Protein AF-A0A2V5S3G1-F1 (afdb_monomer_lite)

Foldseek 3Di:
DVVVCVVVVNDPPVRVVVVVVVVVCVVVVCVVPDDVQVVDPFAPFDAAALVPRATWGDGPFWIAGPDPVDGQIAGQADQNDGQDPVQVNCCSVVQKGDQAWDHADPVRDTDTFIWGQDPVRYTDTDPPDPPDDDFDDQDDCVPPDFLAAQPFPRATWGDDTQKTDGSLCDGPRRPDVAIDGCADQNRGDDSVQVSCCRPVQKGDWDWQRQDPVRDTDIWIWGQDPNRHTDTDHDPPPPPPPPDPPPCPPDPQDDCPPFDFLAAQPQPRATWGDDPFWIAGNQLPPPPDHDPQIGTLADQNDGQDSVQSSCCRPVQKGDWDWARQDPVRDTDIFIWGADPSDTDTDHPDDPDDD

Structure (mmCIF, N/CA/C/O backbone):
data_AF-A0A2V5S3G1-F1
#
_entry.id   AF-A0A2V5S3G1-F1
#
loop_
_atom_site.group_PDB
_atom_site.id
_atom_site.type_symbol
_atom_site.label_atom_id
_atom_site.label_alt_id
_atom_site.label_comp_id
_atom_site.label_asym_id
_atom_site.label_entity_id
_atom_site.label_seq_id
_atom_site.pdbx_PDB_ins_code
_atom_site.Cartn_x
_atom_site.Cartn_y
_atom_site.Cartn_z
_atom_site.occupancy
_atom_site.B_iso_or_equiv
_atom_site.auth_seq_id
_atom_site.auth_comp_id
_atom_site.auth_asym_id
_atom_site.auth_atom_id
_atom_site.pdbx_PDB_model_num
ATOM 1 N N . PHE A 1 1 ? 3.344 4.069 -45.142 1.00 69.19 1 PHE A N 1
ATOM 2 C CA . PHE A 1 1 ? 4.001 4.319 -46.439 1.00 69.19 1 PHE A CA 1
ATOM 3 C C . PHE A 1 1 ? 4.187 3.013 -47.221 1.00 69.19 1 PHE A C 1
ATOM 5 O O . PHE A 1 1 ? 3.422 2.814 -48.150 1.00 69.19 1 PHE A O 1
ATOM 12 N N . ARG A 1 2 ? 5.023 2.054 -46.782 1.00 71.44 2 ARG A N 1
ATOM 13 C CA . ARG A 1 2 ? 5.290 0.798 -47.533 1.00 71.44 2 ARG A CA 1
ATOM 14 C C . ARG A 1 2 ? 4.096 -0.135 -47.800 1.00 71.44 2 ARG A C 1
ATOM 16 O O . ARG A 1 2 ? 4.037 -0.760 -48.849 1.00 71.44 2 ARG A O 1
ATOM 23 N N . LEU A 1 3 ? 3.097 -0.191 -46.912 1.00 77.44 3 LEU A N 1
ATOM 24 C CA . LEU A 1 3 ? 1.885 -1.000 -47.144 1.00 77.44 3 LEU A CA 1
ATOM 25 C C . LEU A 1 3 ? 1.041 -0.506 -48.341 1.00 77.44 3 LEU A C 1
ATOM 27 O O . LEU A 1 3 ? 0.466 -1.328 -49.046 1.00 77.44 3 LEU A O 1
ATOM 31 N N . ARG A 1 4 ? 1.027 0.809 -48.626 1.00 79.75 4 ARG A N 1
ATOM 32 C CA . ARG A 1 4 ? 0.365 1.365 -49.827 1.00 79.75 4 ARG A CA 1
ATOM 33 C C . ARG A 1 4 ? 1.110 1.009 -51.116 1.00 79.75 4 ARG A C 1
ATOM 35 O O . ARG A 1 4 ? 0.509 0.919 -52.177 1.00 79.75 4 ARG A O 1
ATOM 42 N N . GLU A 1 5 ? 2.421 0.797 -51.049 1.00 78.31 5 GLU A N 1
ATOM 43 C CA . GLU A 1 5 ? 3.220 0.420 -52.222 1.00 78.31 5 GLU A CA 1
ATOM 44 C C . GLU A 1 5 ? 2.959 -1.033 -52.645 1.00 78.31 5 GLU A C 1
ATOM 46 O O . GLU A 1 5 ? 3.024 -1.342 -53.834 1.00 78.31 5 GLU A O 1
ATOM 51 N N . ILE A 1 6 ? 2.575 -1.901 -51.702 1.00 77.31 6 ILE A N 1
ATOM 52 C CA . ILE A 1 6 ? 2.086 -3.260 -51.989 1.00 77.31 6 ILE A CA 1
ATOM 53 C C . ILE A 1 6 ? 0.710 -3.207 -52.661 1.00 77.31 6 ILE A C 1
ATOM 55 O O . ILE A 1 6 ? 0.481 -3.900 -53.650 1.00 77.31 6 ILE A O 1
ATOM 59 N N . GLU A 1 7 ? -0.186 -2.351 -52.163 1.00 79.06 7 GLU A N 1
ATOM 60 C CA . GLU A 1 7 ? -1.522 -2.135 -52.735 1.00 79.06 7 GLU A CA 1
ATOM 61 C C . GLU A 1 7 ? -1.446 -1.654 -54.195 1.00 79.06 7 GLU A C 1
ATOM 63 O O . GLU A 1 7 ? -2.155 -2.161 -55.062 1.00 79.06 7 GLU A O 1
ATOM 68 N N . HIS A 1 8 ? -0.497 -0.766 -54.503 1.00 84.88 8 HIS A N 1
ATOM 69 C CA . HIS A 1 8 ? -0.221 -0.308 -55.868 1.00 84.88 8 HIS A CA 1
ATOM 70 C C . HIS A 1 8 ? 0.669 -1.255 -56.699 1.00 84.88 8 HIS A C 1
ATOM 72 O O . HIS A 1 8 ? 1.109 -0.866 -57.780 1.00 84.88 8 HIS A O 1
ATOM 78 N N . ARG A 1 9 ? 0.954 -2.480 -56.223 1.00 78.12 9 ARG A N 1
ATOM 79 C CA . ARG A 1 9 ? 1.840 -3.480 -56.866 1.00 78.12 9 ARG A CA 1
ATOM 80 C C . ARG A 1 9 ? 3.265 -2.988 -57.169 1.00 78.12 9 ARG A C 1
ATOM 82 O O . ARG A 1 9 ? 3.961 -3.579 -57.989 1.00 78.12 9 ARG A O 1
ATOM 89 N N . LYS A 1 10 ? 3.716 -1.926 -56.501 1.00 82.25 10 LYS A N 1
ATOM 90 C CA . LYS A 1 10 ? 5.069 -1.358 -56.635 1.00 82.25 10 LYS A CA 1
ATOM 91 C C . LYS A 1 10 ? 6.095 -2.079 -55.757 1.00 82.25 10 LYS A C 1
ATOM 93 O O . LYS A 1 10 ? 7.285 -2.009 -56.034 1.00 82.25 10 LYS A O 1
ATOM 98 N N . LEU A 1 11 ? 5.638 -2.785 -54.722 1.00 82.62 11 LEU A N 1
ATOM 99 C CA . LEU A 1 11 ? 6.463 -3.597 -53.831 1.00 82.62 11 LEU A CA 1
ATOM 100 C C . LEU A 1 11 ? 5.846 -4.993 -53.695 1.00 82.62 11 LEU A C 1
ATOM 102 O O . LEU A 1 11 ? 4.649 -5.127 -53.441 1.00 82.62 11 LEU A O 1
ATOM 106 N N . THR A 1 12 ? 6.646 -6.046 -53.853 1.00 87.44 12 THR A N 1
ATOM 107 C CA . THR A 1 12 ? 6.149 -7.413 -53.663 1.00 87.44 12 THR A CA 1
ATOM 108 C C . THR A 1 12 ? 6.003 -7.730 -52.177 1.00 87.44 12 THR A C 1
ATOM 110 O O . THR A 1 12 ? 6.765 -7.249 -51.334 1.00 87.44 12 THR A O 1
ATOM 113 N N . ARG A 1 13 ? 5.032 -8.590 -51.846 1.00 86.06 13 ARG A N 1
ATOM 114 C CA . ARG A 1 13 ? 4.839 -9.092 -50.477 1.00 86.06 13 ARG A CA 1
ATOM 115 C C . ARG A 1 13 ? 6.125 -9.698 -49.915 1.00 86.06 13 ARG A C 1
ATOM 117 O O . ARG A 1 13 ? 6.447 -9.463 -48.755 1.00 86.06 13 ARG A O 1
ATOM 124 N N . ASP A 1 14 ? 6.858 -10.451 -50.730 1.00 87.94 14 ASP A N 1
ATOM 125 C CA . ASP A 1 14 ? 8.083 -11.115 -50.290 1.00 87.94 14 ASP A CA 1
ATOM 126 C C . ASP A 1 14 ? 9.195 -10.117 -49.971 1.00 87.94 14 ASP A C 1
ATOM 128 O O . ASP A 1 14 ? 9.866 -10.275 -48.953 1.00 87.94 14 ASP A O 1
ATOM 132 N N . ALA A 1 15 ? 9.349 -9.058 -50.776 1.00 86.31 15 ALA A N 1
ATOM 133 C CA . ALA A 1 15 ? 10.286 -7.976 -50.480 1.00 86.31 15 ALA A CA 1
ATOM 134 C C . ALA A 1 15 ? 9.926 -7.274 -49.163 1.00 86.31 15 ALA A C 1
ATOM 136 O O . ALA A 1 15 ? 10.772 -7.161 -48.284 1.00 86.31 15 ALA A O 1
ATOM 137 N N . PHE A 1 16 ? 8.651 -6.929 -48.964 1.00 87.81 16 PHE A N 1
ATOM 138 C CA . PHE A 1 16 ? 8.194 -6.323 -47.713 1.00 87.81 16 PHE A CA 1
ATOM 139 C C . PHE A 1 16 ? 8.429 -7.222 -46.490 1.00 87.81 16 PHE A C 1
ATOM 141 O O . PHE A 1 16 ? 8.901 -6.763 -45.454 1.00 87.81 16 PHE A O 1
ATOM 148 N N . MET A 1 17 ? 8.127 -8.520 -46.591 1.00 91.50 17 MET A N 1
ATOM 149 C CA . MET A 1 17 ? 8.353 -9.452 -45.484 1.00 91.50 17 MET A CA 1
ATOM 150 C C . MET A 1 17 ? 9.844 -9.678 -45.203 1.00 91.50 17 MET A C 1
ATOM 152 O O . MET A 1 17 ? 10.189 -9.968 -44.059 1.00 91.50 17 MET A O 1
ATOM 156 N N . ARG A 1 18 ? 10.736 -9.549 -46.199 1.00 92.12 18 ARG A N 1
ATOM 157 C CA . ARG A 1 18 ? 12.190 -9.508 -45.957 1.00 92.12 18 ARG A CA 1
ATOM 158 C C . ARG A 1 18 ? 12.572 -8.270 -45.147 1.00 92.12 18 ARG A C 1
ATOM 160 O O . ARG A 1 18 ? 13.175 -8.443 -44.094 1.00 92.12 18 ARG A O 1
ATOM 167 N N . ASP A 1 19 ? 12.107 -7.087 -45.544 1.00 89.19 19 ASP A N 1
ATOM 168 C CA . ASP A 1 19 ? 12.380 -5.834 -44.822 1.00 89.19 19 ASP A CA 1
ATOM 169 C C . ASP A 1 19 ? 11.901 -5.892 -43.361 1.00 89.19 19 ASP A C 1
ATOM 171 O O . ASP A 1 19 ? 12.596 -5.455 -42.448 1.00 89.19 19 ASP A O 1
ATOM 175 N N . ILE A 1 20 ? 10.714 -6.461 -43.111 1.00 92.25 20 ILE A N 1
ATOM 176 C CA . ILE A 1 20 ? 10.185 -6.625 -41.749 1.00 92.25 20 ILE A CA 1
ATOM 177 C C . ILE A 1 20 ? 11.068 -7.560 -40.922 1.00 92.25 20 ILE A C 1
ATOM 179 O O . ILE A 1 20 ? 11.307 -7.282 -39.745 1.00 92.25 20 ILE A O 1
ATOM 183 N N . ARG A 1 21 ? 11.562 -8.661 -41.505 1.00 94.00 21 ARG A N 1
ATOM 184 C CA . ARG A 1 21 ? 12.479 -9.570 -40.803 1.00 94.00 21 ARG A CA 1
ATOM 185 C C . ARG A 1 21 ? 13.803 -8.881 -40.490 1.00 94.00 21 ARG A C 1
ATOM 187 O O . ARG A 1 21 ? 14.275 -9.015 -39.368 1.00 94.00 21 ARG A O 1
ATOM 194 N N . GLU A 1 22 ? 14.361 -8.120 -41.427 1.00 94.44 22 GLU A N 1
ATOM 195 C CA . GLU A 1 22 ? 15.587 -7.342 -41.208 1.00 94.44 22 GLU A CA 1
ATOM 196 C C . GLU A 1 22 ? 15.409 -6.290 -40.114 1.00 94.44 22 GLU A C 1
ATOM 198 O O . GLU A 1 22 ? 16.192 -6.261 -39.169 1.00 94.44 22 GLU A O 1
ATOM 203 N N . LEU A 1 23 ? 14.333 -5.500 -40.167 1.00 92.81 23 LEU A N 1
ATOM 204 C CA . LEU A 1 23 ? 14.013 -4.525 -39.126 1.00 92.81 23 LEU A CA 1
ATOM 205 C C . LEU A 1 23 ? 13.820 -5.198 -37.762 1.00 92.81 23 LEU A C 1
ATOM 207 O O . LEU A 1 23 ? 14.294 -4.703 -36.744 1.00 92.81 23 LEU A O 1
ATOM 211 N N . THR A 1 24 ? 13.133 -6.341 -37.730 1.00 92.44 24 THR A N 1
ATOM 212 C CA . THR A 1 24 ? 12.940 -7.103 -36.490 1.00 92.44 24 THR A CA 1
ATOM 213 C C . THR A 1 24 ? 14.277 -7.607 -35.950 1.00 92.44 24 THR A C 1
ATOM 215 O O . THR A 1 24 ? 14.524 -7.489 -34.753 1.00 92.44 24 THR A O 1
ATOM 218 N N . ASN A 1 25 ? 15.157 -8.120 -36.813 1.00 93.00 25 ASN A N 1
ATOM 219 C CA . ASN A 1 25 ? 16.495 -8.565 -36.427 1.00 93.00 25 ASN A CA 1
ATOM 220 C C . ASN A 1 25 ? 17.351 -7.410 -35.902 1.00 93.00 25 ASN A C 1
ATOM 222 O O . ASN A 1 25 ? 18.028 -7.591 -34.895 1.00 93.00 25 ASN A O 1
ATOM 226 N N . ASP A 1 26 ? 17.285 -6.232 -36.523 1.00 91.94 26 ASP A N 1
ATOM 227 C CA . ASP A 1 26 ? 17.972 -5.026 -36.052 1.00 91.94 26 ASP A CA 1
ATOM 228 C C . ASP A 1 26 ? 17.453 -4.584 -34.674 1.00 91.94 26 ASP A C 1
ATOM 230 O O . ASP A 1 26 ? 18.237 -4.377 -33.750 1.00 91.94 26 ASP A O 1
ATOM 234 N N . ILE A 1 27 ? 16.129 -4.530 -34.479 1.00 89.94 27 ILE A N 1
ATOM 235 C CA . ILE A 1 27 ? 15.523 -4.178 -33.185 1.00 89.94 27 ILE A CA 1
ATOM 236 C C . ILE A 1 27 ? 15.909 -5.193 -32.102 1.00 89.94 27 ILE A C 1
ATOM 238 O O . ILE A 1 27 ? 16.299 -4.806 -31.000 1.00 89.94 27 ILE A O 1
ATOM 242 N N . VAL A 1 28 ? 15.821 -6.493 -32.398 1.00 91.00 28 VAL A N 1
ATOM 243 C CA . VAL A 1 28 ? 16.213 -7.559 -31.463 1.00 91.00 28 VAL A CA 1
ATOM 244 C C . VAL A 1 28 ? 17.714 -7.508 -31.185 1.00 91.00 28 VAL A C 1
ATOM 246 O O . VAL A 1 28 ? 18.122 -7.691 -30.040 1.00 91.00 28 VAL A O 1
ATOM 249 N N . GLY A 1 29 ? 18.531 -7.230 -32.200 1.00 87.25 29 GLY A N 1
ATOM 250 C CA . GLY A 1 29 ? 19.971 -7.035 -32.073 1.00 87.25 29 GLY A CA 1
ATOM 251 C C . GLY A 1 29 ? 20.291 -5.889 -31.121 1.00 87.25 29 GLY A C 1
ATOM 252 O O . GLY A 1 29 ? 21.001 -6.095 -30.141 1.00 87.25 29 GLY A O 1
ATOM 253 N N . LYS A 1 30 ? 19.690 -4.717 -31.333 1.00 85.12 30 LYS A N 1
ATOM 254 C CA . LYS A 1 30 ? 19.831 -3.553 -30.446 1.00 85.12 30 LYS A CA 1
ATOM 255 C C . LYS A 1 30 ? 19.362 -3.848 -29.023 1.00 85.12 30 LYS A C 1
ATOM 257 O O . LYS A 1 30 ? 20.049 -3.497 -28.075 1.00 85.12 30 LYS A O 1
ATOM 262 N N . ALA A 1 31 ? 18.234 -4.537 -28.855 1.00 80.44 31 ALA A N 1
ATOM 263 C CA . ALA A 1 31 ? 17.711 -4.878 -27.532 1.00 80.44 31 ALA A CA 1
ATOM 264 C C . ALA A 1 31 ? 18.595 -5.879 -26.765 1.00 80.44 31 ALA A C 1
ATOM 266 O O . ALA A 1 31 ? 18.698 -5.782 -25.545 1.00 80.44 31 ALA A O 1
ATOM 267 N N . LYS A 1 32 ? 19.232 -6.837 -27.455 1.00 77.69 32 LYS A N 1
ATOM 268 C CA . LYS A 1 32 ? 20.131 -7.829 -26.835 1.00 77.69 32 LYS A CA 1
ATOM 269 C C . LYS A 1 32 ? 21.434 -7.221 -26.317 1.00 77.69 32 LYS A C 1
ATOM 271 O O . LYS A 1 32 ? 21.930 -7.687 -25.300 1.00 77.69 32 LYS A O 1
ATOM 276 N N . HIS A 1 33 ? 21.959 -6.210 -27.006 1.00 75.38 33 HIS A N 1
ATOM 277 C CA . HIS A 1 33 ? 23.213 -5.534 -26.650 1.00 75.38 33 HIS A CA 1
ATOM 278 C C . HIS A 1 33 ? 22.985 -4.228 -25.883 1.00 75.38 33 HIS A C 1
ATOM 280 O O . HIS A 1 33 ? 23.918 -3.469 -25.654 1.00 75.38 33 HIS A O 1
ATOM 286 N N . PHE A 1 34 ? 21.742 -3.931 -25.502 1.00 74.44 34 PHE A N 1
ATOM 287 C CA . PHE A 1 34 ? 21.460 -2.764 -24.686 1.00 74.44 34 PHE A CA 1
ATOM 288 C C . PHE A 1 34 ? 21.939 -3.024 -23.256 1.00 74.44 34 PHE A C 1
ATOM 290 O O . PHE A 1 34 ? 21.306 -3.784 -22.517 1.00 74.44 34 PHE A O 1
ATOM 297 N N . HIS A 1 35 ? 23.040 -2.379 -22.873 1.00 72.69 35 HIS A N 1
ATOM 298 C CA . HIS A 1 35 ? 23.569 -2.360 -21.515 1.00 72.69 35 HIS A CA 1
ATOM 299 C C . HIS A 1 35 ? 23.088 -1.080 -20.817 1.00 72.69 35 HIS A C 1
ATOM 301 O O . HIS A 1 35 ? 23.650 -0.011 -21.035 1.00 72.69 35 HIS A O 1
ATOM 307 N N . PRO A 1 36 ? 22.039 -1.140 -19.970 1.00 70.00 36 PRO A N 1
ATOM 308 C CA . PRO A 1 36 ? 21.454 0.065 -19.377 1.00 70.00 36 PRO A CA 1
ATOM 309 C C . PRO A 1 36 ? 22.437 0.852 -18.501 1.00 70.00 36 PRO A C 1
ATOM 311 O O . PRO A 1 36 ? 22.257 2.050 -18.311 1.00 70.00 36 PRO A O 1
ATOM 314 N N . ASP A 1 37 ? 23.452 0.165 -17.970 1.00 68.38 37 ASP A N 1
ATOM 315 C CA . ASP A 1 37 ? 24.492 0.752 -17.129 1.00 68.38 37 ASP A CA 1
ATOM 316 C C . ASP A 1 37 ? 25.449 1.658 -17.930 1.00 68.38 37 ASP A C 1
ATOM 318 O O . ASP A 1 37 ? 25.943 2.624 -17.367 1.00 68.38 37 ASP A O 1
ATOM 322 N N . GLU A 1 38 ?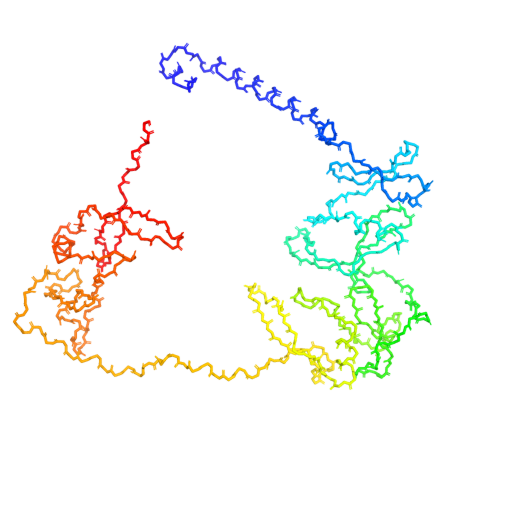 25.657 1.427 -19.237 1.00 70.25 38 GLU A N 1
ATOM 323 C CA . GLU A 1 38 ? 26.531 2.263 -20.094 1.00 70.25 38 GLU A CA 1
ATOM 324 C C . GLU A 1 38 ? 25.949 3.658 -20.372 1.00 70.25 38 GLU A C 1
ATOM 326 O O . GLU A 1 38 ? 26.650 4.570 -20.803 1.00 70.25 38 GLU A O 1
ATOM 331 N N . HIS A 1 39 ? 24.649 3.829 -20.135 1.00 68.44 39 HIS A N 1
ATOM 332 C CA . HIS A 1 39 ? 23.930 5.086 -20.337 1.00 68.44 39 HIS A CA 1
ATOM 333 C C . HIS A 1 39 ? 23.513 5.746 -19.017 1.00 68.44 39 HIS A C 1
ATOM 335 O O . HIS A 1 39 ? 22.764 6.727 -19.027 1.00 68.44 39 HIS A O 1
ATOM 341 N N . MET A 1 40 ? 23.951 5.198 -17.882 1.00 70.19 40 MET A N 1
ATOM 342 C CA . MET A 1 40 ? 23.707 5.775 -16.567 1.00 70.19 40 MET A CA 1
ATOM 343 C C . MET A 1 40 ? 24.815 6.794 -16.259 1.00 70.19 40 MET A C 1
ATOM 345 O O . MET A 1 40 ? 25.980 6.494 -16.506 1.00 70.19 40 MET A O 1
ATOM 349 N N . PRO A 1 41 ? 24.493 7.996 -15.744 1.00 70.75 41 PRO A N 1
ATOM 350 C CA . PRO A 1 41 ? 25.528 8.893 -15.244 1.00 70.75 41 PRO A CA 1
ATOM 351 C C . PRO A 1 41 ? 26.310 8.195 -14.130 1.00 70.75 41 PRO A C 1
ATOM 353 O O . PRO A 1 41 ? 25.704 7.495 -13.312 1.00 70.75 41 PRO A O 1
ATOM 356 N N . ASP A 1 42 ? 27.626 8.405 -14.095 1.00 67.69 42 ASP A N 1
ATOM 357 C CA . ASP A 1 42 ? 28.481 7.853 -13.049 1.00 67.69 42 ASP A CA 1
ATOM 358 C C . ASP A 1 42 ? 27.923 8.237 -11.676 1.00 67.69 42 ASP A C 1
ATOM 360 O O . ASP A 1 42 ? 27.835 9.413 -11.312 1.00 67.69 42 ASP A O 1
ATOM 364 N N . SER A 1 43 ? 27.483 7.233 -10.920 1.00 75.62 43 SER A N 1
ATOM 365 C CA . SER A 1 43 ? 27.024 7.433 -9.553 1.00 75.62 43 SER A CA 1
ATOM 366 C C . SER A 1 43 ? 28.221 7.360 -8.618 1.00 75.62 43 SER A C 1
ATOM 368 O O . SER A 1 43 ? 28.942 6.358 -8.629 1.00 75.62 43 SER A O 1
ATOM 370 N N . GLU A 1 44 ? 28.396 8.373 -7.772 1.00 84.44 44 GLU A N 1
ATOM 371 C CA . GLU A 1 44 ? 29.407 8.327 -6.718 1.00 84.44 44 GLU A CA 1
ATOM 372 C C . GLU A 1 44 ? 29.197 7.092 -5.826 1.00 84.44 44 GLU A C 1
ATOM 374 O O . GLU A 1 44 ? 28.058 6.826 -5.405 1.00 84.44 44 GLU A O 1
ATOM 379 N N . PRO A 1 45 ? 30.268 6.325 -5.538 1.00 87.75 45 PRO A N 1
ATOM 380 C CA . PRO A 1 45 ? 30.194 5.230 -4.591 1.00 87.75 45 PRO A CA 1
ATOM 381 C C . PRO A 1 45 ? 29.716 5.712 -3.219 1.00 87.75 45 PRO A C 1
ATOM 383 O O . PRO A 1 45 ? 30.080 6.792 -2.760 1.00 87.75 45 PRO A O 1
ATOM 386 N N . PHE A 1 46 ? 28.912 4.896 -2.552 1.00 88.94 46 PHE A N 1
ATOM 387 C CA . PHE A 1 46 ? 28.299 5.207 -1.266 1.00 88.94 46 PHE A CA 1
ATOM 388 C C . PHE A 1 46 ? 28.225 3.939 -0.406 1.00 88.94 46 PHE A C 1
ATOM 390 O O . PHE A 1 46 ? 28.214 2.823 -0.926 1.00 88.94 46 PHE A O 1
ATOM 397 N N . GLY A 1 47 ? 28.192 4.093 0.917 1.00 87.56 47 GLY A N 1
ATOM 398 C CA . GLY A 1 47 ? 28.168 2.964 1.849 1.00 87.56 47 GLY A CA 1
ATOM 399 C C . GLY A 1 47 ? 29.389 2.029 1.769 1.00 87.56 47 GLY A C 1
ATOM 400 O O . GLY A 1 47 ? 30.349 2.253 1.030 1.00 87.56 47 GLY A O 1
ATOM 401 N N . GLN A 1 48 ? 29.355 0.959 2.565 1.00 92.31 48 GLN A N 1
ATOM 402 C CA . GLN A 1 48 ? 30.411 -0.058 2.632 1.00 92.31 48 GLN A CA 1
ATOM 403 C C . GLN A 1 48 ? 29.836 -1.449 2.376 1.00 92.31 48 GLN A C 1
ATOM 405 O O . GLN A 1 48 ? 28.751 -1.786 2.845 1.00 92.31 48 GLN A O 1
ATOM 410 N N . CYS A 1 49 ? 30.572 -2.278 1.640 1.00 93.56 49 CYS A N 1
ATOM 411 C CA . CYS A 1 49 ? 30.191 -3.652 1.357 1.00 93.56 49 CYS A CA 1
ATOM 412 C C . CYS A 1 49 ? 30.262 -4.513 2.628 1.00 93.56 49 CYS A C 1
ATOM 414 O O . CYS A 1 49 ? 31.329 -4.599 3.235 1.00 93.56 49 CYS A O 1
ATOM 416 N N . PRO A 1 50 ? 29.197 -5.249 2.991 1.00 92.62 50 PRO A N 1
ATOM 417 C CA . PRO A 1 50 ? 29.197 -6.076 4.198 1.00 92.62 50 PRO A CA 1
ATOM 418 C C . PRO A 1 50 ? 30.092 -7.320 4.073 1.00 92.62 50 PRO A C 1
ATOM 420 O O . PRO A 1 50 ? 30.391 -7.958 5.078 1.00 92.62 50 PRO A O 1
ATOM 423 N N . LYS A 1 51 ? 30.517 -7.674 2.849 1.00 92.25 51 LYS A N 1
ATOM 424 C CA . LYS A 1 51 ? 31.367 -8.840 2.572 1.00 92.25 51 LYS A CA 1
ATOM 425 C C . LYS A 1 51 ? 32.866 -8.518 2.591 1.00 92.25 51 LYS A C 1
ATOM 427 O O . LYS A 1 51 ? 33.647 -9.363 3.009 1.00 92.25 51 LYS A O 1
ATOM 432 N N . CYS A 1 52 ? 33.277 -7.337 2.118 1.00 93.38 52 CYS A N 1
ATOM 433 C CA . CYS A 1 52 ? 34.700 -6.989 1.962 1.00 93.38 52 CYS A CA 1
ATOM 434 C C . CYS A 1 52 ? 35.076 -5.555 2.377 1.00 93.38 52 CYS A C 1
ATOM 436 O O . CYS A 1 52 ? 36.233 -5.177 2.240 1.00 93.38 52 CYS A O 1
ATOM 438 N N . GLY A 1 53 ? 34.125 -4.729 2.823 1.00 91.69 53 GLY A N 1
ATOM 439 C CA . GLY A 1 53 ? 34.362 -3.343 3.250 1.00 91.69 53 GLY A CA 1
ATOM 440 C C . GLY A 1 53 ? 34.549 -2.315 2.127 1.00 91.69 53 GLY A C 1
ATOM 441 O O . GLY A 1 53 ? 34.477 -1.117 2.388 1.00 91.69 53 GLY A O 1
ATOM 442 N N . SER A 1 54 ? 34.742 -2.742 0.876 1.00 94.75 54 SER A N 1
ATOM 443 C CA . SER A 1 54 ? 34.890 -1.833 -0.271 1.00 94.75 54 SER A CA 1
ATOM 444 C C . SER A 1 54 ? 33.607 -1.025 -0.540 1.00 94.75 54 SER A C 1
ATOM 446 O O . SER A 1 54 ? 32.521 -1.489 -0.184 1.00 94.75 54 SER A O 1
ATOM 448 N N . PRO A 1 55 ? 33.689 0.147 -1.196 1.00 94.50 55 PRO A N 1
ATOM 449 C CA . PRO A 1 55 ? 32.511 0.953 -1.518 1.00 94.50 55 PRO A CA 1
ATOM 450 C C . PRO A 1 55 ? 31.453 0.206 -2.347 1.00 94.50 55 PRO A C 1
ATOM 452 O O . PRO A 1 55 ? 31.753 -0.751 -3.070 1.00 94.50 55 PRO A O 1
ATOM 455 N N . ILE A 1 56 ? 30.199 0.653 -2.258 1.00 94.62 56 ILE A N 1
ATOM 456 C CA . ILE A 1 56 ? 29.109 0.192 -3.126 1.00 94.62 56 ILE A CA 1
ATOM 457 C C . ILE A 1 56 ? 28.836 1.251 -4.193 1.00 94.62 56 ILE A C 1
ATOM 459 O O . ILE A 1 56 ? 28.880 2.442 -3.918 1.00 94.62 56 ILE A O 1
ATOM 463 N N . THR A 1 57 ? 28.533 0.824 -5.415 1.00 92.12 57 THR A N 1
ATOM 464 C CA . THR A 1 57 ? 28.069 1.704 -6.492 1.00 92.12 57 THR A CA 1
ATOM 465 C C . THR A 1 57 ? 26.644 1.357 -6.913 1.00 92.12 57 THR A C 1
ATOM 467 O O . THR A 1 57 ? 26.186 0.213 -6.792 1.00 92.12 57 THR A O 1
ATOM 470 N N . GLU A 1 58 ? 25.919 2.365 -7.385 1.00 91.25 58 GLU A N 1
ATOM 471 C CA . GLU A 1 58 ? 24.530 2.256 -7.794 1.00 91.25 58 GLU A CA 1
ATOM 472 C C . GLU A 1 58 ? 24.428 2.014 -9.307 1.00 91.25 58 GLU A C 1
ATOM 474 O O . GLU A 1 58 ? 24.563 2.927 -10.109 1.00 91.25 58 GLU A O 1
ATOM 479 N N . ARG A 1 59 ? 24.110 0.783 -9.711 1.00 89.38 59 ARG A N 1
ATOM 480 C CA . ARG A 1 59 ? 23.846 0.416 -11.113 1.00 89.38 59 ARG A CA 1
ATOM 481 C C . ARG A 1 59 ? 22.365 0.579 -11.462 1.00 89.38 59 ARG A C 1
ATOM 483 O O . ARG A 1 59 ? 21.526 0.817 -10.588 1.00 89.38 59 ARG A O 1
ATOM 490 N N . PHE A 1 60 ? 21.981 0.393 -12.725 1.00 87.31 60 PHE A N 1
ATOM 491 C CA . PHE A 1 60 ? 20.601 0.589 -13.182 1.00 87.31 60 PHE A CA 1
ATOM 492 C C . PHE A 1 60 ? 19.600 -0.310 -12.437 1.00 87.31 60 PHE A C 1
ATOM 494 O O . PHE A 1 60 ? 18.515 0.136 -12.057 1.00 87.31 60 PHE A O 1
ATOM 501 N N . LYS A 1 61 ? 19.964 -1.575 -12.181 1.00 90.12 61 LYS A N 1
ATOM 502 C CA . LYS A 1 61 ? 19.081 -2.565 -11.529 1.00 90.12 61 LYS A CA 1
ATOM 503 C C . LYS A 1 61 ? 19.525 -2.995 -10.136 1.00 90.12 61 LYS A C 1
ATOM 505 O O . LYS A 1 61 ? 18.762 -3.699 -9.471 1.00 90.12 61 LYS A O 1
ATOM 510 N N . SER A 1 62 ? 20.712 -2.604 -9.687 1.00 92.75 62 SER A N 1
ATOM 511 C CA . SER A 1 62 ? 21.304 -3.138 -8.463 1.00 92.75 62 SER A CA 1
ATOM 512 C C . SER A 1 62 ? 22.232 -2.158 -7.760 1.00 92.75 62 SER A C 1
ATOM 514 O O . SER A 1 62 ? 22.690 -1.180 -8.337 1.00 92.75 62 SER A O 1
ATOM 516 N N . PHE A 1 63 ? 22.515 -2.461 -6.503 1.00 94.25 63 PHE A N 1
ATOM 517 C CA . PHE A 1 63 ? 23.631 -1.931 -5.740 1.00 94.25 63 PHE A CA 1
ATOM 518 C C . PHE A 1 63 ? 24.714 -3.009 -5.712 1.00 94.25 63 PHE A C 1
ATOM 520 O O . PHE A 1 63 ? 24.431 -4.146 -5.321 1.00 94.25 63 PHE A O 1
ATOM 527 N N . THR A 1 64 ? 25.918 -2.688 -6.173 1.00 93.38 64 THR A N 1
ATOM 528 C CA . THR A 1 64 ? 26.986 -3.672 -6.406 1.00 93.38 64 THR A CA 1
ATOM 529 C C . THR A 1 64 ? 28.294 -3.185 -5.798 1.00 93.38 64 THR A C 1
ATOM 531 O O . THR A 1 64 ? 28.586 -1.992 -5.824 1.00 93.38 64 THR A O 1
ATOM 534 N N . CYS A 1 65 ? 29.079 -4.100 -5.233 1.00 94.69 65 CYS A N 1
ATOM 535 C CA . CYS A 1 65 ? 30.406 -3.771 -4.721 1.00 94.69 65 CYS A CA 1
ATOM 536 C C . CYS A 1 65 ? 31.338 -3.297 -5.843 1.00 94.69 65 CYS A C 1
ATOM 538 O O . CYS A 1 65 ? 31.278 -3.806 -6.959 1.00 94.69 65 CYS A O 1
ATOM 540 N N . THR A 1 66 ? 32.194 -2.317 -5.551 1.00 92.31 66 THR A N 1
ATOM 541 C CA . THR A 1 66 ? 33.192 -1.827 -6.512 1.00 92.31 66 THR A CA 1
ATOM 542 C C . THR A 1 66 ? 34.382 -2.771 -6.679 1.00 92.31 66 THR A C 1
ATOM 544 O O . THR A 1 66 ? 35.071 -2.685 -7.688 1.00 92.31 66 THR A O 1
ATOM 547 N N . ASN A 1 67 ? 34.629 -3.671 -5.721 1.00 92.38 67 ASN A N 1
ATOM 548 C CA . ASN A 1 67 ? 35.681 -4.676 -5.834 1.00 92.38 67 ASN A CA 1
ATOM 549 C C . ASN A 1 67 ? 35.222 -5.828 -6.742 1.00 92.38 67 ASN A C 1
ATOM 551 O O . ASN A 1 67 ? 34.288 -6.549 -6.393 1.00 92.38 67 ASN A O 1
ATOM 555 N N . GLU A 1 68 ? 35.907 -6.026 -7.868 1.00 87.62 68 GLU A N 1
ATOM 556 C CA . GLU A 1 68 ? 35.598 -7.069 -8.857 1.00 87.62 68 GLU A CA 1
ATOM 557 C C . GLU A 1 68 ? 35.744 -8.496 -8.304 1.00 87.62 68 GLU A C 1
ATOM 559 O O . GLU A 1 68 ? 35.006 -9.394 -8.710 1.00 87.62 68 GLU A O 1
ATOM 564 N N . GLU A 1 69 ? 36.616 -8.710 -7.314 1.00 91.25 69 GLU A N 1
ATOM 565 C CA . GLU A 1 69 ? 36.749 -10.002 -6.625 1.00 91.25 69 GLU A CA 1
ATOM 566 C C . GLU A 1 69 ? 35.569 -10.275 -5.669 1.00 91.25 69 GLU A C 1
ATOM 568 O O . GLU A 1 69 ? 35.324 -11.407 -5.238 1.00 91.25 69 GLU A O 1
ATOM 573 N N . CYS A 1 70 ? 34.789 -9.239 -5.340 1.00 91.81 70 CYS A N 1
ATOM 574 C CA . CYS A 1 70 ? 33.640 -9.318 -4.454 1.00 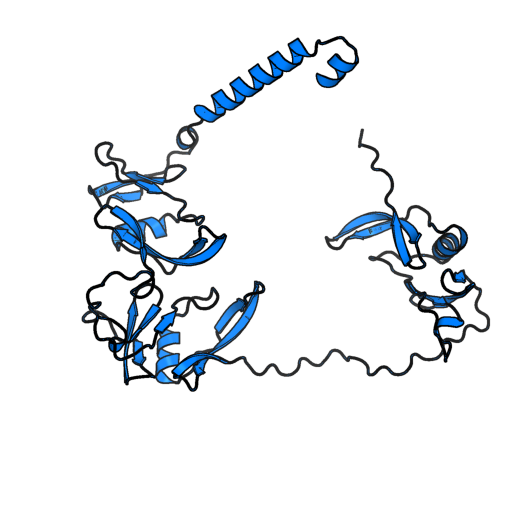91.81 70 CYS A CA 1
ATOM 575 C C . CYS A 1 70 ? 32.321 -9.271 -5.236 1.00 91.81 70 CYS A C 1
ATOM 577 O O . CYS A 1 70 ? 31.745 -8.217 -5.490 1.00 91.81 70 CYS A O 1
ATOM 579 N N . ALA A 1 71 ? 31.751 -10.446 -5.508 1.00 90.19 71 ALA A N 1
ATOM 580 C CA . ALA A 1 71 ? 30.468 -10.589 -6.209 1.00 90.19 71 ALA A CA 1
ATOM 581 C C . ALA A 1 71 ? 29.212 -10.157 -5.402 1.00 90.19 71 ALA A C 1
ATOM 583 O O . ALA A 1 71 ? 28.116 -10.670 -5.634 1.00 90.19 71 ALA A O 1
ATOM 584 N N . PHE A 1 72 ? 29.331 -9.258 -4.418 1.00 94.00 72 PHE A N 1
ATOM 585 C CA . PHE A 1 72 ? 28.179 -8.790 -3.640 1.00 94.00 72 PHE A CA 1
ATOM 586 C C . PHE A 1 72 ? 27.288 -7.867 -4.482 1.00 94.00 72 PHE A C 1
ATOM 588 O O . PHE A 1 72 ? 27.747 -6.872 -5.046 1.00 94.00 72 PHE A O 1
ATOM 595 N N . THR A 1 73 ? 26.000 -8.205 -4.582 1.00 94.19 73 THR A N 1
ATOM 596 C CA . THR A 1 73 ? 25.011 -7.448 -5.357 1.00 94.19 73 THR A CA 1
ATOM 597 C C . THR A 1 73 ? 23.612 -7.610 -4.768 1.00 94.19 73 THR A C 1
ATOM 599 O O . THR A 1 73 ? 23.149 -8.731 -4.561 1.00 94.19 73 THR A O 1
ATOM 602 N N . ILE A 1 74 ? 22.904 -6.495 -4.577 1.00 95.06 74 ILE A N 1
ATOM 603 C CA . ILE A 1 74 ? 21.492 -6.466 -4.178 1.00 95.06 74 ILE A CA 1
ATOM 604 C C . ILE A 1 74 ? 20.665 -5.767 -5.254 1.00 95.06 74 ILE A C 1
ATOM 606 O O . ILE A 1 74 ? 20.980 -4.660 -5.681 1.00 95.06 74 ILE A O 1
ATOM 610 N N . TRP A 1 75 ? 19.575 -6.397 -5.689 1.00 94.38 75 TRP A N 1
ATOM 611 C CA . TRP A 1 75 ? 18.654 -5.803 -6.656 1.00 94.38 75 TRP A CA 1
ATOM 612 C C . TRP A 1 75 ? 17.904 -4.612 -6.054 1.00 94.38 75 TRP A C 1
ATOM 614 O O . TRP A 1 75 ? 17.356 -4.698 -4.958 1.00 94.38 75 TRP A O 1
ATOM 624 N N . LYS A 1 76 ? 17.783 -3.530 -6.827 1.00 93.69 76 LYS A N 1
ATOM 625 C CA . LYS A 1 76 ? 16.989 -2.349 -6.467 1.00 93.69 76 LYS A CA 1
ATOM 626 C C . LYS A 1 76 ? 15.502 -2.644 -6.388 1.00 93.69 76 LYS A C 1
ATOM 628 O O . LYS A 1 76 ? 14.786 -2.002 -5.637 1.00 93.69 76 LYS A O 1
ATOM 633 N N . THR A 1 77 ? 15.006 -3.571 -7.204 1.00 93.88 77 THR A N 1
ATOM 634 C CA . THR A 1 77 ? 13.584 -3.926 -7.213 1.00 93.88 77 THR A CA 1
ATOM 635 C C . THR A 1 77 ? 13.377 -5.280 -6.553 1.00 93.88 77 THR A C 1
ATOM 637 O O . THR A 1 77 ? 13.740 -6.308 -7.120 1.00 93.88 77 THR A O 1
ATOM 640 N N . ILE A 1 78 ? 12.727 -5.287 -5.389 1.00 94.12 78 ILE A N 1
ATOM 641 C CA . ILE A 1 78 ? 12.424 -6.495 -4.615 1.00 94.12 78 ILE A CA 1
ATOM 642 C C . ILE A 1 78 ? 10.905 -6.662 -4.565 1.00 94.12 78 ILE A C 1
ATOM 644 O O . ILE A 1 78 ? 10.180 -5.794 -4.083 1.00 94.12 78 ILE A O 1
ATOM 648 N N . AL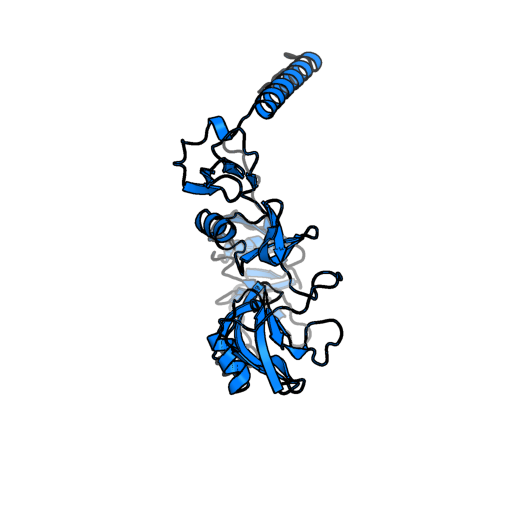A A 1 79 ? 10.399 -7.768 -5.123 1.00 91.81 79 ALA A N 1
ATOM 649 C CA . ALA A 1 79 ? 8.965 -8.074 -5.215 1.00 91.81 79 ALA A CA 1
ATOM 650 C C . ALA A 1 79 ? 8.096 -6.897 -5.726 1.00 91.81 79 ALA A C 1
ATOM 652 O O . ALA A 1 79 ? 6.993 -6.657 -5.234 1.00 91.81 79 ALA A O 1
ATOM 653 N N . GLY A 1 80 ? 8.597 -6.149 -6.716 1.00 90.12 80 GLY A N 1
ATOM 654 C CA . GLY A 1 80 ? 7.891 -5.024 -7.342 1.00 90.12 80 GLY A CA 1
ATOM 655 C C . GLY A 1 80 ? 7.949 -3.694 -6.581 1.00 90.12 80 GLY A C 1
ATOM 656 O O . GLY A 1 80 ? 7.309 -2.740 -7.021 1.00 90.12 80 GLY A O 1
ATOM 657 N N . ARG A 1 81 ? 8.698 -3.615 -5.474 1.00 93.38 81 ARG A N 1
ATOM 658 C CA . ARG A 1 81 ? 9.015 -2.373 -4.758 1.00 93.38 81 ARG A CA 1
ATOM 659 C C . ARG A 1 81 ? 10.450 -1.949 -5.080 1.00 93.38 81 ARG A C 1
ATOM 661 O O . ARG A 1 81 ? 11.336 -2.798 -5.074 1.00 93.38 81 ARG A O 1
ATOM 668 N N . LEU A 1 82 ? 10.668 -0.656 -5.316 1.00 94.25 82 LEU A N 1
ATOM 669 C CA . LEU A 1 82 ? 12.004 -0.063 -5.405 1.00 94.25 82 LEU A CA 1
ATOM 670 C C . LEU A 1 82 ? 12.569 0.185 -3.993 1.00 94.25 82 LEU A C 1
ATOM 672 O O . LEU A 1 82 ? 11.890 0.793 -3.168 1.00 94.25 82 LEU A O 1
ATOM 676 N N . LEU A 1 83 ? 13.779 -0.299 -3.734 1.00 94.81 83 LEU A N 1
ATOM 677 C CA . LEU A 1 83 ? 14.570 -0.069 -2.529 1.00 94.81 83 LEU A CA 1
ATOM 678 C C . LEU A 1 83 ? 15.338 1.248 -2.692 1.00 94.81 83 LEU A C 1
ATOM 680 O O . LEU A 1 83 ? 16.024 1.427 -3.701 1.00 94.81 83 LEU A O 1
ATOM 684 N N . SER A 1 84 ? 15.197 2.171 -1.739 1.00 92.75 84 SER A N 1
ATOM 685 C CA . SER A 1 84 ? 15.954 3.429 -1.767 1.00 92.75 84 SER A CA 1
ATOM 686 C C . SER A 1 84 ? 17.413 3.224 -1.341 1.00 92.75 84 SER A C 1
ATOM 688 O O . SER A 1 84 ? 17.771 2.183 -0.787 1.00 92.75 84 SER A O 1
ATOM 690 N N . ARG A 1 85 ? 18.252 4.238 -1.584 1.00 92.31 85 ARG A N 1
ATOM 691 C CA . ARG A 1 85 ? 19.653 4.258 -1.146 1.00 92.31 85 ARG A CA 1
ATOM 692 C C . ARG A 1 85 ? 19.768 4.109 0.377 1.00 92.31 85 ARG A C 1
ATOM 694 O O . ARG A 1 85 ? 20.426 3.187 0.844 1.00 92.31 85 ARG A O 1
ATOM 701 N N . ASP A 1 86 ? 19.034 4.929 1.124 1.00 92.75 86 ASP A N 1
ATOM 702 C CA . ASP A 1 86 ? 19.029 4.913 2.594 1.00 92.75 86 ASP A CA 1
ATOM 703 C C . ASP A 1 86 ? 18.524 3.576 3.162 1.00 92.75 86 ASP A C 1
ATOM 705 O O . ASP A 1 86 ? 19.039 3.063 4.159 1.00 92.75 86 ASP A O 1
ATOM 709 N N . GLU A 1 87 ? 17.514 2.976 2.518 1.00 94.69 87 GLU A N 1
ATOM 710 C CA . GLU A 1 87 ? 16.989 1.665 2.910 1.00 94.69 87 GLU A CA 1
ATOM 711 C C . GLU A 1 87 ? 18.016 0.556 2.673 1.00 94.69 87 GLU A C 1
ATOM 713 O O . GLU A 1 87 ? 18.128 -0.357 3.491 1.00 94.69 87 GLU A O 1
ATOM 718 N N . PHE A 1 88 ? 18.777 0.633 1.578 1.00 95.12 88 PHE A N 1
ATOM 719 C CA . PHE A 1 88 ? 19.880 -0.283 1.308 1.00 95.12 88 PHE A CA 1
ATOM 720 C C . PHE A 1 88 ? 21.018 -0.117 2.325 1.00 95.12 88 PHE A C 1
ATOM 722 O O . PHE A 1 88 ? 21.477 -1.116 2.873 1.00 95.12 88 PHE A O 1
ATOM 729 N N . GLU A 1 89 ? 21.443 1.113 2.625 1.00 93.00 89 GLU A N 1
ATOM 730 C CA . GLU A 1 89 ? 22.488 1.365 3.628 1.00 93.00 89 GLU A CA 1
ATOM 731 C C . GLU A 1 89 ? 22.083 0.838 5.008 1.00 93.00 89 GLU A C 1
ATOM 733 O O . GLU A 1 89 ? 22.870 0.167 5.673 1.00 93.00 89 GLU A O 1
ATOM 738 N N . THR A 1 90 ? 20.832 1.077 5.407 1.00 93.81 90 THR A N 1
ATOM 739 C CA . THR A 1 90 ? 20.263 0.559 6.659 1.00 93.81 90 THR A CA 1
ATOM 740 C C . THR A 1 90 ? 20.245 -0.969 6.661 1.00 93.81 90 THR A C 1
ATOM 742 O O . THR A 1 90 ? 20.706 -1.587 7.616 1.00 93.81 90 THR A O 1
ATOM 745 N N . LEU A 1 91 ? 19.799 -1.599 5.569 1.00 94.81 91 LEU A N 1
ATOM 746 C CA . LEU A 1 91 ? 19.793 -3.058 5.435 1.00 94.81 91 LEU A CA 1
ATOM 747 C C . LEU A 1 91 ? 21.194 -3.665 5.544 1.00 94.81 91 LEU A C 1
ATOM 749 O O . LEU A 1 91 ? 21.348 -4.738 6.118 1.00 94.81 91 LEU A O 1
ATOM 753 N N . VAL A 1 92 ? 22.205 -3.010 4.978 1.00 93.38 92 VAL A N 1
ATOM 754 C CA . VAL A 1 92 ? 23.592 -3.482 5.013 1.00 93.38 92 VAL A CA 1
ATOM 755 C C . VAL A 1 92 ? 24.214 -3.291 6.396 1.00 93.38 92 VAL A C 1
ATOM 757 O O . VAL A 1 92 ? 24.846 -4.217 6.903 1.00 93.38 92 VAL A O 1
ATOM 760 N N . ARG A 1 93 ? 24.011 -2.123 7.016 1.00 91.56 93 ARG A N 1
ATOM 761 C CA . ARG A 1 93 ? 24.558 -1.780 8.336 1.00 91.56 93 ARG A CA 1
ATOM 762 C C . ARG A 1 93 ? 23.908 -2.590 9.454 1.00 91.56 93 ARG A C 1
ATOM 764 O O . ARG A 1 93 ? 24.603 -3.213 10.249 1.00 91.56 93 ARG A O 1
ATOM 771 N N . ASP A 1 94 ? 22.579 -2.611 9.482 1.00 91.06 94 ASP A N 1
ATOM 772 C CA . ASP A 1 94 ? 21.799 -3.159 10.595 1.00 91.06 94 ASP A CA 1
ATOM 773 C C . ASP A 1 94 ? 21.381 -4.620 10.329 1.00 91.06 94 ASP A C 1
ATOM 775 O O . ASP A 1 94 ? 20.729 -5.253 11.159 1.00 91.06 94 ASP A O 1
ATOM 779 N N . LYS A 1 95 ? 21.733 -5.169 9.153 1.00 92.19 95 LYS A N 1
ATOM 780 C CA . LYS A 1 95 ? 21.282 -6.470 8.612 1.00 92.19 95 LYS A CA 1
ATOM 781 C C . LYS A 1 95 ? 19.763 -6.604 8.468 1.00 92.19 95 LYS A C 1
ATOM 783 O O . LYS A 1 95 ? 19.270 -7.680 8.125 1.00 92.19 95 LYS A O 1
ATOM 788 N N . GLN A 1 96 ? 19.012 -5.530 8.691 1.00 91.50 96 GLN A N 1
ATOM 789 C CA . GLN A 1 96 ? 17.562 -5.492 8.580 1.00 91.50 96 GLN A CA 1
ATOM 790 C C . GLN A 1 96 ? 17.070 -4.079 8.254 1.00 91.50 96 GLN A C 1
ATOM 792 O O . GLN A 1 96 ? 17.653 -3.094 8.691 1.00 91.50 96 GLN A O 1
ATOM 797 N N . VAL A 1 97 ? 15.970 -3.969 7.509 1.00 93.56 97 VAL A N 1
ATOM 798 C CA . VAL A 1 97 ? 15.279 -2.697 7.262 1.00 93.56 97 VAL A CA 1
ATOM 799 C C . VAL A 1 97 ? 13.769 -2.908 7.181 1.00 93.56 97 VAL A C 1
ATOM 801 O O . VAL A 1 97 ? 13.274 -3.862 6.572 1.00 93.56 97 VAL A O 1
ATOM 804 N N . GLY A 1 98 ? 13.009 -2.005 7.791 1.00 86.56 98 GLY A N 1
ATOM 805 C CA . GLY A 1 98 ? 11.550 -2.008 7.768 1.00 86.56 98 GLY A CA 1
ATOM 806 C C . GLY A 1 98 ? 10.940 -1.514 9.076 1.00 86.56 98 GLY A C 1
ATOM 807 O O . GLY A 1 98 ? 11.676 -1.162 9.992 1.00 86.56 98 GLY A O 1
ATOM 808 N N . PRO A 1 99 ? 9.601 -1.481 9.185 1.00 87.06 99 PRO A N 1
ATOM 809 C CA . PRO A 1 99 ? 8.614 -2.085 8.284 1.00 87.06 99 PRO A CA 1
ATOM 810 C C . PRO A 1 99 ? 8.497 -1.381 6.919 1.00 87.06 99 PRO A C 1
ATOM 812 O O . PRO A 1 99 ? 8.147 -0.207 6.845 1.00 87.06 99 PRO A O 1
ATOM 815 N N . LEU A 1 100 ? 8.711 -2.115 5.819 1.00 89.50 100 LEU A N 1
ATOM 816 C CA . LEU A 1 100 ? 8.558 -1.591 4.456 1.00 89.50 100 LEU A CA 1
ATOM 817 C C . LEU A 1 100 ? 7.228 -2.024 3.831 1.00 89.50 100 LEU A C 1
ATOM 819 O O . LEU A 1 100 ? 6.743 -3.141 4.033 1.00 89.50 100 LEU A O 1
ATOM 823 N N . GLY A 1 101 ? 6.635 -1.133 3.035 1.00 87.06 101 GLY A N 1
ATOM 824 C CA . GLY A 1 101 ? 5.376 -1.376 2.335 1.00 87.06 101 GLY A CA 1
ATOM 825 C C . GLY A 1 101 ? 5.493 -1.314 0.817 1.00 87.06 101 GLY A C 1
ATOM 826 O O . GLY A 1 101 ? 6.422 -0.733 0.263 1.00 87.06 101 GLY A O 1
ATOM 827 N N . GLY A 1 102 ? 4.506 -1.884 0.125 1.00 86.38 102 GLY A N 1
ATOM 828 C CA . GLY A 1 102 ? 4.417 -1.821 -1.340 1.00 86.38 102 GLY A CA 1
ATOM 829 C C . GLY A 1 102 ? 4.948 -3.050 -2.077 1.00 86.38 102 GLY A C 1
ATOM 830 O O . GLY A 1 102 ? 4.920 -3.063 -3.305 1.00 86.38 102 GLY A O 1
ATOM 831 N N . PHE A 1 103 ? 5.350 -4.102 -1.362 1.00 92.00 103 PHE A N 1
ATOM 832 C CA . PHE A 1 103 ? 5.692 -5.383 -1.977 1.00 92.00 103 PHE A CA 1
ATOM 833 C C . PHE A 1 103 ? 4.466 -6.040 -2.605 1.00 92.00 103 PHE A C 1
ATOM 835 O O . PHE A 1 103 ? 3.335 -5.873 -2.136 1.00 92.00 103 PHE A O 1
ATOM 842 N N . ARG A 1 104 ? 4.683 -6.828 -3.656 1.00 89.19 104 ARG A N 1
ATOM 843 C CA . ARG A 1 104 ? 3.640 -7.537 -4.393 1.00 89.19 104 ARG A CA 1
ATOM 844 C C . ARG A 1 104 ? 3.940 -9.032 -4.423 1.00 89.19 104 ARG A C 1
ATOM 846 O O . ARG A 1 104 ? 4.977 -9.466 -4.908 1.00 89.19 104 ARG A O 1
ATOM 853 N N . SER A 1 105 ? 3.011 -9.834 -3.908 1.00 88.62 105 SER A N 1
ATOM 854 C CA . SER A 1 105 ? 3.135 -11.297 -3.927 1.00 88.62 105 SER A CA 1
ATOM 855 C C . SER A 1 105 ? 3.002 -11.844 -5.349 1.00 88.62 105 SER A C 1
ATOM 857 O O . SER A 1 105 ? 2.476 -11.169 -6.236 1.00 88.62 105 SER A O 1
ATOM 859 N N . ARG A 1 106 ? 3.373 -13.116 -5.557 1.00 88.12 106 ARG A N 1
ATOM 860 C CA . ARG A 1 106 ? 3.186 -13.814 -6.847 1.00 88.12 106 ARG A CA 1
ATOM 861 C C . ARG A 1 106 ? 1.725 -13.789 -7.326 1.00 88.12 106 ARG A C 1
ATOM 863 O O . ARG A 1 106 ? 1.471 -13.683 -8.516 1.00 88.12 106 ARG A O 1
ATOM 870 N N . LYS A 1 107 ? 0.756 -13.795 -6.397 1.00 86.44 107 LYS A N 1
ATOM 871 C CA . LYS A 1 107 ? -0.694 -13.663 -6.673 1.00 86.44 107 LYS A CA 1
ATOM 872 C C . LYS A 1 107 ? -1.155 -12.208 -6.866 1.00 86.44 107 LYS A C 1
ATOM 874 O O . LYS A 1 107 ? -2.349 -11.930 -6.904 1.00 86.44 107 LYS A O 1
ATOM 879 N N . GLY A 1 108 ? -0.229 -11.254 -6.907 1.00 82.81 108 GLY A N 1
ATOM 880 C CA . GLY A 1 108 ? -0.495 -9.840 -7.137 1.00 82.81 108 GLY A CA 1
ATOM 881 C C . GLY A 1 108 ? -0.987 -9.045 -5.923 1.00 82.81 108 GLY A C 1
ATOM 882 O O . GLY A 1 108 ? -1.207 -7.843 -6.065 1.00 82.81 108 GLY A O 1
ATOM 883 N N . LYS A 1 109 ? -1.146 -9.666 -4.744 1.00 82.56 109 LYS A N 1
ATOM 884 C CA . LYS A 1 109 ? -1.590 -8.976 -3.519 1.00 82.56 109 LYS A CA 1
ATOM 885 C C . LYS A 1 109 ? -0.463 -8.139 -2.926 1.00 82.56 109 LYS A C 1
ATOM 887 O O . LYS A 1 109 ? 0.660 -8.636 -2.836 1.00 82.56 109 LYS A O 1
ATOM 892 N N . ARG A 1 110 ? -0.783 -6.917 -2.490 1.00 84.81 110 ARG A N 1
ATOM 893 C CA . ARG A 1 110 ? 0.155 -6.047 -1.773 1.00 84.81 110 ARG A CA 1
ATOM 894 C C . ARG A 1 110 ? 0.350 -6.523 -0.337 1.00 84.81 110 ARG A C 1
ATOM 896 O O . ARG A 1 110 ? -0.627 -6.921 0.296 1.00 84.81 110 ARG A O 1
ATOM 903 N N . PHE A 1 111 ? 1.577 -6.463 0.158 1.00 85.56 111 PHE A N 1
ATOM 904 C CA . PHE A 1 111 ? 1.911 -6.778 1.544 1.00 85.56 111 PHE A CA 1
ATOM 905 C C . PHE A 1 111 ? 3.049 -5.885 2.049 1.00 85.56 111 PHE A C 1
ATOM 907 O O . PHE A 1 111 ? 3.718 -5.211 1.263 1.00 85.56 111 PHE A O 1
ATOM 914 N N . ASN A 1 112 ? 3.227 -5.877 3.368 1.00 86.19 112 ASN A N 1
ATOM 915 C CA . ASN A 1 112 ? 4.307 -5.176 4.051 1.00 86.19 112 ASN A CA 1
ATOM 916 C C . ASN A 1 112 ? 5.196 -6.220 4.719 1.00 86.19 112 ASN A C 1
ATOM 918 O O . ASN A 1 112 ? 4.682 -7.240 5.186 1.00 86.19 112 ASN A O 1
ATOM 922 N N . ALA A 1 113 ? 6.496 -5.975 4.746 1.00 88.12 113 ALA A N 1
ATOM 923 C CA . ALA A 1 113 ? 7.471 -6.899 5.298 1.00 88.12 113 ALA A CA 1
ATOM 924 C C . ALA A 1 113 ? 8.708 -6.149 5.789 1.00 88.12 113 ALA A C 1
ATOM 926 O O . ALA A 1 113 ? 8.967 -5.018 5.370 1.00 88.12 113 ALA A O 1
ATOM 927 N N . MET A 1 114 ? 9.466 -6.800 6.663 1.00 89.31 114 MET A N 1
ATOM 928 C CA . MET A 1 114 ? 10.830 -6.407 6.974 1.00 89.31 114 MET A CA 1
ATOM 929 C C . MET A 1 114 ? 11.752 -7.160 6.014 1.00 89.31 114 MET A C 1
ATOM 931 O O . MET A 1 114 ? 11.498 -8.325 5.698 1.00 89.31 114 MET A O 1
ATOM 935 N N . LEU A 1 115 ? 12.775 -6.485 5.503 1.00 92.56 115 LEU A N 1
ATOM 936 C CA . LEU A 1 115 ? 13.840 -7.132 4.748 1.00 92.56 115 LEU A CA 1
ATOM 937 C C . LEU A 1 115 ? 14.985 -7.432 5.706 1.00 92.56 115 LEU A C 1
ATOM 939 O O . LEU A 1 115 ? 15.360 -6.565 6.489 1.00 92.56 115 LEU A O 1
ATOM 943 N N . LYS A 1 116 ? 15.532 -8.640 5.626 1.00 92.81 116 LYS A N 1
ATOM 944 C CA . LYS A 1 116 ? 16.713 -9.080 6.362 1.00 92.81 116 LYS A CA 1
ATOM 945 C C . LYS A 1 116 ? 17.803 -9.472 5.372 1.00 92.81 116 LYS A C 1
ATOM 947 O O . LYS A 1 116 ? 17.510 -9.998 4.297 1.00 92.81 116 LYS A O 1
ATOM 952 N N . LEU A 1 117 ? 19.049 -9.202 5.733 1.00 93.75 117 LEU A N 1
ATOM 953 C CA . LEU A 1 117 ? 20.219 -9.696 5.026 1.00 93.75 117 LEU A CA 1
ATOM 954 C C . LEU A 1 117 ? 20.635 -11.032 5.658 1.00 93.75 117 LEU A C 1
ATOM 956 O O . LEU A 1 117 ? 20.918 -11.086 6.856 1.00 93.75 117 LEU A O 1
ATOM 960 N N . SER A 1 118 ? 20.614 -12.112 4.877 1.00 90.88 118 SER A N 1
ATOM 961 C CA . SER A 1 118 ? 21.045 -13.435 5.339 1.00 90.88 118 SER A CA 1
ATOM 962 C C . SER A 1 118 ? 22.563 -13.503 5.529 1.00 90.88 118 SER A C 1
ATOM 964 O O . SER A 1 118 ? 23.295 -12.605 5.105 1.00 90.88 118 SER A O 1
ATOM 966 N N . ASP A 1 119 ? 23.054 -14.587 6.130 1.00 87.38 119 ASP A N 1
ATOM 967 C CA . ASP A 1 119 ? 24.496 -14.805 6.332 1.00 87.38 119 ASP A CA 1
ATOM 968 C C . ASP A 1 119 ? 25.254 -14.975 5.001 1.00 87.38 119 ASP A C 1
ATOM 970 O O . ASP A 1 119 ? 26.448 -14.707 4.911 1.00 87.38 119 ASP A O 1
ATOM 974 N N . GLU A 1 120 ? 24.538 -15.334 3.932 1.00 88.19 120 GLU A N 1
ATOM 975 C CA . GLU A 1 120 ? 25.041 -15.374 2.554 1.00 88.19 120 GLU A CA 1
ATOM 976 C C . GLU A 1 120 ? 24.975 -14.008 1.846 1.00 88.19 120 GLU A C 1
ATOM 978 O O . GLU A 1 120 ? 25.224 -13.915 0.642 1.00 88.19 120 GLU A O 1
ATOM 983 N N . PHE A 1 121 ? 24.606 -12.947 2.568 1.00 90.06 121 PHE A N 1
ATOM 984 C CA . PHE A 1 121 ? 24.420 -11.590 2.059 1.00 90.06 121 PHE A CA 1
ATOM 985 C C . PHE A 1 121 ? 23.333 -11.464 0.975 1.00 90.06 121 PHE A C 1
ATOM 987 O O . PHE A 1 121 ? 23.425 -10.623 0.078 1.00 90.06 121 PHE A O 1
ATOM 994 N N . LYS A 1 122 ? 22.275 -12.284 1.058 1.00 90.19 122 LYS A N 1
ATOM 995 C CA . LYS A 1 122 ? 21.085 -12.194 0.193 1.00 90.19 122 LYS A CA 1
ATOM 996 C C . LYS A 1 122 ? 19.932 -11.514 0.926 1.00 90.19 122 LYS A C 1
ATOM 998 O O . LYS A 1 122 ? 19.852 -11.547 2.149 1.00 90.19 122 LYS A O 1
ATOM 1003 N N . THR A 1 123 ? 19.023 -10.901 0.168 1.00 92.69 123 THR A N 1
ATOM 1004 C CA . THR A 1 123 ? 17.823 -10.270 0.738 1.00 92.69 123 THR A CA 1
ATOM 1005 C C . THR A 1 123 ? 16.704 -11.284 0.937 1.00 92.69 123 THR A C 1
ATOM 1007 O O . THR A 1 123 ? 16.297 -11.972 0.001 1.00 92.69 123 THR A O 1
ATOM 1010 N N . GLU A 1 124 ? 16.180 -11.345 2.157 1.00 92.94 124 GLU A N 1
ATOM 1011 C CA . GLU A 1 124 ? 15.090 -12.229 2.560 1.00 92.94 124 GLU A CA 1
ATOM 1012 C C . GLU A 1 124 ? 13.984 -11.438 3.259 1.00 92.94 124 GLU A C 1
ATOM 1014 O O . GLU A 1 124 ? 14.212 -10.365 3.817 1.00 92.94 124 GLU A O 1
ATOM 1019 N N . PHE A 1 125 ? 12.758 -11.957 3.215 1.00 90.56 125 PHE A N 1
ATOM 1020 C CA . PHE A 1 125 ? 11.648 -11.370 3.957 1.00 90.56 125 PHE A CA 1
ATOM 1021 C C . PHE A 1 125 ? 11.567 -11.981 5.352 1.00 90.56 125 PHE A C 1
ATOM 1023 O O . PHE A 1 125 ? 11.411 -13.193 5.481 1.00 90.56 125 PHE A O 1
ATOM 1030 N N . ASP A 1 126 ? 11.562 -11.135 6.378 1.00 84.25 126 ASP A N 1
ATOM 1031 C CA . ASP A 1 126 ? 11.258 -11.548 7.743 1.00 84.25 126 ASP A CA 1
ATOM 1032 C C . ASP A 1 126 ? 9.784 -11.246 8.068 1.00 84.25 126 ASP A C 1
ATOM 1034 O O . ASP A 1 126 ? 9.345 -10.094 8.179 1.00 84.25 126 ASP A O 1
ATOM 1038 N N . PHE A 1 127 ? 8.994 -12.315 8.186 1.00 73.88 127 PHE A N 1
ATOM 1039 C CA . PHE A 1 127 ? 7.579 -12.274 8.570 1.00 73.88 127 PHE A CA 1
ATOM 1040 C C . PHE A 1 127 ? 7.350 -12.630 10.051 1.00 73.88 127 PHE A C 1
ATOM 1042 O O . PHE A 1 127 ? 6.203 -12.666 10.514 1.00 73.88 127 PHE A O 1
ATOM 1049 N N . GLY A 1 128 ? 8.419 -12.897 10.802 1.00 66.31 128 GLY A N 1
ATOM 1050 C CA . GLY A 1 128 ? 8.365 -13.428 12.154 1.00 66.31 128 GLY A CA 1
ATOM 1051 C C . GLY A 1 128 ? 7.820 -14.867 12.238 1.00 66.31 128 GLY A C 1
ATOM 1052 O O . GLY A 1 128 ? 7.447 -15.481 11.233 1.00 66.31 128 GLY A O 1
ATOM 1053 N N . PRO A 1 129 ? 7.696 -15.418 13.459 1.00 57.72 129 PRO A N 1
ATOM 1054 C CA . PRO A 1 129 ? 7.606 -16.864 13.700 1.00 57.72 129 PRO A CA 1
ATOM 1055 C C . PRO A 1 129 ? 6.312 -17.571 13.251 1.00 57.72 129 PRO A C 1
ATOM 1057 O O . PRO A 1 129 ? 6.166 -18.753 13.513 1.00 57.72 129 PRO A O 1
ATOM 1060 N N . ASN A 1 130 ? 5.383 -16.897 12.559 1.00 51.75 130 ASN A N 1
ATOM 1061 C CA . ASN A 1 130 ? 4.195 -17.557 11.977 1.00 51.75 130 ASN A CA 1
ATOM 1062 C C . ASN A 1 130 ? 4.069 -17.322 10.454 1.00 51.75 130 ASN A C 1
ATOM 1064 O O . ASN A 1 130 ? 2.965 -17.380 9.914 1.00 51.75 130 ASN A O 1
ATOM 1068 N N . GLY A 1 131 ? 5.172 -17.002 9.764 1.00 51.78 131 GLY A N 1
ATOM 1069 C CA . GLY A 1 131 ? 5.206 -16.829 8.304 1.00 51.78 131 GLY A CA 1
ATOM 1070 C C . GLY A 1 131 ? 5.584 -18.085 7.510 1.00 51.78 131 GLY A C 1
ATOM 1071 O O . GLY A 1 131 ? 5.188 -18.195 6.353 1.00 51.78 131 GLY A O 1
ATOM 1072 N N . GLN A 1 132 ? 6.302 -19.024 8.128 1.00 41.62 132 GLN A N 1
ATOM 1073 C CA . GLN A 1 132 ? 6.640 -20.362 7.633 1.00 41.62 132 GLN A CA 1
ATOM 1074 C C . GLN A 1 132 ? 7.035 -21.207 8.853 1.00 41.62 132 GLN A C 1
ATOM 1076 O O . GLN A 1 132 ? 7.796 -20.735 9.697 1.00 41.62 132 GLN A O 1
ATOM 1081 N N . GLU A 1 133 ? 6.483 -22.417 8.971 1.00 44.03 133 GLU A N 1
ATOM 1082 C CA . GLU A 1 133 ? 6.974 -23.432 9.906 1.00 44.03 133 GLU A CA 1
ATOM 1083 C C . GLU A 1 133 ? 8.441 -23.703 9.588 1.00 44.03 133 GLU A C 1
ATOM 1085 O O . GLU A 1 133 ? 8.740 -24.275 8.550 1.00 44.03 133 GLU A O 1
ATOM 1090 N N . ASN A 1 134 ? 9.338 -23.255 10.458 1.00 36.41 134 ASN A N 1
ATOM 1091 C CA . ASN A 1 134 ? 10.632 -23.871 10.724 1.00 36.41 134 ASN A CA 1
ATOM 1092 C C . ASN A 1 134 ? 11.053 -23.367 12.103 1.00 36.41 134 ASN A C 1
ATOM 1094 O O . ASN A 1 134 ? 10.943 -22.174 12.372 1.00 36.41 134 ASN A O 1
ATOM 1098 N N . GLY A 1 135 ? 11.429 -24.281 12.997 1.00 44.47 135 GLY A N 1
ATOM 1099 C CA . GLY A 1 135 ? 11.603 -24.049 14.432 1.00 44.47 135 GLY A CA 1
ATOM 1100 C C . GLY A 1 135 ? 12.609 -22.952 14.775 1.00 44.47 135 GLY A C 1
ATOM 1101 O O . GLY A 1 135 ? 13.768 -23.232 15.064 1.00 44.47 135 GLY A O 1
ATOM 1102 N N . VAL A 1 136 ? 12.149 -21.701 14.782 1.00 43.88 136 VAL A N 1
ATOM 1103 C CA . VAL A 1 136 ? 12.944 -20.554 15.211 1.00 43.88 136 VAL A CA 1
ATOM 1104 C C . VAL A 1 136 ? 13.196 -20.694 16.710 1.00 43.88 136 VAL A C 1
ATOM 1106 O O . VAL A 1 136 ? 12.253 -20.824 17.499 1.00 43.88 136 VAL A O 1
ATOM 1109 N N . ALA A 1 137 ? 14.477 -20.672 17.089 1.00 53.81 137 ALA A N 1
ATOM 1110 C CA . ALA A 1 137 ? 14.913 -20.498 18.467 1.00 53.81 137 ALA A CA 1
ATOM 1111 C C . ALA A 1 137 ? 14.109 -19.363 19.120 1.00 53.81 137 ALA A C 1
ATOM 1113 O O . ALA A 1 137 ? 13.786 -18.369 18.466 1.00 53.81 137 ALA A O 1
ATOM 1114 N N . LYS A 1 138 ? 13.742 -19.523 20.398 1.00 63.81 138 LYS A N 1
ATOM 1115 C CA . LYS A 1 138 ? 13.006 -18.494 21.141 1.00 63.81 138 LYS A CA 1
ATOM 1116 C C . LYS A 1 138 ? 13.726 -17.149 20.940 1.00 63.81 138 LYS A C 1
ATOM 1118 O O . LYS A 1 138 ? 14.914 -17.087 21.252 1.00 63.81 138 LYS A O 1
ATOM 1123 N N . PRO A 1 139 ? 13.052 -16.113 20.404 1.00 68.56 139 PRO A N 1
ATOM 1124 C CA . PRO A 1 139 ? 13.670 -14.806 20.264 1.00 68.56 139 PRO A CA 1
ATOM 1125 C C . PRO A 1 139 ? 14.190 -14.337 21.621 1.00 68.56 139 PRO A C 1
ATOM 1127 O O . PRO A 1 139 ? 13.477 -14.448 22.624 1.00 68.56 139 PRO A O 1
ATOM 1130 N N . ASP A 1 140 ? 15.429 -13.857 21.651 1.00 74.88 140 ASP A N 1
ATOM 1131 C CA . ASP A 1 140 ? 15.995 -13.264 22.854 1.00 74.88 140 ASP A CA 1
ATOM 1132 C C . ASP A 1 140 ? 15.496 -11.820 22.987 1.00 74.88 140 ASP A C 1
ATOM 1134 O O . ASP A 1 140 ? 15.766 -10.975 22.134 1.00 74.88 140 ASP A O 1
ATOM 1138 N N . PHE A 1 141 ? 14.728 -11.560 24.045 1.00 80.00 141 PHE A N 1
ATOM 1139 C CA . PHE A 1 141 ? 14.199 -10.235 24.382 1.00 80.00 141 PHE A CA 1
ATOM 1140 C C . PHE A 1 141 ? 14.979 -9.567 25.522 1.00 80.00 141 PHE A C 1
ATOM 1142 O O . PHE A 1 141 ? 14.550 -8.529 26.016 1.00 80.00 141 PHE A O 1
ATOM 1149 N N . SER A 1 142 ? 16.090 -10.157 25.978 1.00 77.25 142 SER A N 1
ATOM 1150 C CA . SER A 1 142 ? 16.854 -9.672 27.137 1.00 77.25 142 SER A CA 1
ATOM 1151 C C . SER A 1 142 ? 17.357 -8.232 26.984 1.00 77.25 142 SER A C 1
ATOM 1153 O O . SER A 1 142 ? 17.433 -7.505 27.971 1.00 77.25 142 SER A O 1
ATOM 1155 N N . SER A 1 143 ? 17.650 -7.810 25.754 1.00 76.38 143 SER A N 1
ATOM 1156 C CA . SER A 1 143 ? 18.158 -6.479 25.410 1.00 76.38 143 SER A CA 1
ATOM 1157 C C . SER A 1 143 ? 17.078 -5.473 25.000 1.00 76.38 143 SER A C 1
ATOM 1159 O O . SER A 1 143 ? 17.410 -4.338 24.663 1.00 76.38 143 SER A O 1
ATOM 1161 N N . GLN A 1 144 ? 15.799 -5.863 24.995 1.00 82.81 144 GLN A N 1
ATOM 1162 C CA . GLN A 1 144 ? 14.706 -5.006 24.536 1.00 82.81 144 GLN A CA 1
ATOM 1163 C C . GLN A 1 144 ? 13.860 -4.490 25.696 1.00 82.81 144 GLN A C 1
ATOM 1165 O O . GLN A 1 144 ? 13.540 -5.221 26.634 1.00 82.81 144 GLN A O 1
ATOM 1170 N N . GLU A 1 145 ? 13.424 -3.237 25.593 1.00 86.25 145 GLU A N 1
ATOM 1171 C CA . GLU A 1 145 ? 12.459 -2.677 26.532 1.00 86.25 145 GLU A CA 1
ATOM 1172 C C . GLU A 1 145 ? 11.041 -3.186 26.218 1.00 86.25 145 GLU A C 1
ATOM 1174 O O . GLU A 1 145 ? 10.599 -3.148 25.063 1.00 86.25 145 GLU A O 1
ATOM 1179 N N . PRO A 1 146 ? 10.297 -3.681 27.223 1.00 93.12 146 PRO A N 1
ATOM 1180 C CA . PRO A 1 146 ? 8.930 -4.127 27.017 1.00 93.12 146 PRO A CA 1
ATOM 1181 C C . PRO A 1 146 ? 8.002 -2.932 26.772 1.00 93.12 146 PRO A C 1
ATOM 1183 O O . PRO A 1 146 ? 8.018 -1.945 27.501 1.00 93.12 146 PRO A O 1
ATOM 1186 N N . LEU A 1 147 ? 7.108 -3.059 25.792 1.00 93.12 147 LEU A N 1
ATOM 1187 C CA . LEU A 1 147 ? 6.101 -2.040 25.467 1.00 93.12 147 LEU A CA 1
ATOM 1188 C C . LEU A 1 147 ? 4.907 -2.048 26.431 1.00 93.12 147 LEU A C 1
ATOM 1190 O O . LEU A 1 147 ? 4.048 -1.175 26.373 1.00 93.12 147 LEU A O 1
ATOM 1194 N N . GLY A 1 148 ? 4.799 -3.061 27.282 1.00 93.38 148 GLY A N 1
ATOM 1195 C CA . GLY A 1 148 ? 3.732 -3.165 28.266 1.00 93.38 148 GLY A CA 1
ATOM 1196 C C . GLY A 1 148 ? 3.295 -4.597 28.518 1.00 93.38 148 GLY A C 1
ATOM 1197 O O . GLY A 1 148 ? 3.915 -5.567 28.067 1.00 93.38 148 GLY A O 1
ATOM 1198 N N . THR A 1 149 ? 2.200 -4.711 29.261 1.00 95.88 149 THR A N 1
ATOM 1199 C CA . THR A 1 149 ? 1.641 -5.980 29.718 1.00 95.88 149 THR A CA 1
ATOM 1200 C C . THR A 1 149 ? 0.684 -6.564 28.685 1.00 95.88 149 THR A C 1
ATOM 1202 O O . THR A 1 149 ? -0.180 -5.886 28.136 1.00 95.88 149 THR A O 1
ATOM 1205 N N . CYS A 1 150 ? 0.813 -7.860 28.426 1.00 95.19 150 CYS A N 1
ATOM 1206 C CA . CYS A 1 150 ? -0.042 -8.599 27.518 1.00 95.19 150 CYS A CA 1
ATOM 1207 C C . CYS A 1 150 ? -1.455 -8.701 28.106 1.00 95.19 150 CYS A C 1
ATOM 1209 O O . CYS A 1 150 ? -1.617 -9.246 29.202 1.00 95.19 150 CYS A O 1
ATOM 1211 N N . PRO A 1 151 ? -2.501 -8.300 27.365 1.00 93.44 151 PRO A N 1
ATOM 1212 C CA . PRO A 1 151 ? -3.862 -8.330 27.888 1.00 93.44 151 PRO A CA 1
ATOM 1213 C C . PRO A 1 151 ? -4.379 -9.758 28.110 1.00 93.44 151 PRO A C 1
ATOM 1215 O O . PRO A 1 151 ? -5.265 -9.972 28.940 1.00 93.44 151 PRO A O 1
ATOM 1218 N N . LYS A 1 152 ? -3.827 -10.752 27.398 1.00 92.81 152 LYS A N 1
ATOM 1219 C CA . LYS A 1 152 ? -4.235 -12.163 27.483 1.00 92.81 152 LYS A CA 1
ATOM 1220 C C . LYS A 1 152 ? -3.646 -12.897 28.682 1.00 92.81 152 LYS A C 1
ATOM 1222 O O . LYS A 1 152 ? -4.413 -13.504 29.422 1.00 92.81 152 LYS A O 1
ATOM 1227 N N . CYS A 1 153 ? -2.330 -12.825 28.880 1.00 92.44 153 CYS A N 1
ATOM 1228 C CA . CYS A 1 153 ? -1.628 -13.639 29.879 1.00 92.44 153 CYS A CA 1
ATOM 1229 C C . CYS A 1 153 ? -0.833 -12.845 30.927 1.00 92.44 153 CYS A C 1
ATOM 1231 O O . CYS A 1 153 ? -0.214 -13.460 31.786 1.00 92.44 153 CYS A O 1
ATOM 1233 N N . GLY A 1 154 ? -0.786 -11.511 30.850 1.00 91.44 154 GLY A N 1
ATOM 1234 C CA . GLY A 1 154 ? -0.006 -10.691 31.783 1.00 91.44 154 GLY A CA 1
ATOM 1235 C C . GLY A 1 154 ? 1.514 -10.692 31.552 1.00 91.44 154 GLY A C 1
ATOM 1236 O O . GLY A 1 154 ? 2.227 -9.984 32.252 1.00 91.44 154 GLY A O 1
ATOM 1237 N N . GLY A 1 155 ? 2.025 -11.450 30.575 1.00 92.50 155 GLY A N 1
ATOM 1238 C CA . GLY A 1 155 ? 3.443 -11.415 30.189 1.00 92.50 155 GLY A CA 1
ATOM 1239 C C . GLY A 1 155 ? 3.833 -10.114 29.482 1.00 92.50 155 GLY A C 1
ATOM 1240 O O . GLY A 1 155 ? 2.979 -9.298 29.151 1.00 92.50 155 GLY A O 1
ATOM 1241 N N . ARG A 1 156 ? 5.114 -9.915 29.188 1.00 94.06 156 ARG A N 1
ATOM 1242 C CA . ARG A 1 156 ? 5.614 -8.714 28.502 1.00 94.06 156 ARG A CA 1
ATOM 1243 C C . ARG A 1 156 ? 5.401 -8.786 26.989 1.00 94.06 156 ARG A C 1
ATOM 1245 O O . ARG A 1 156 ? 5.474 -9.863 26.386 1.00 94.06 156 ARG A O 1
ATOM 1252 N N . VAL A 1 157 ? 5.115 -7.637 26.378 1.00 94.38 157 VAL A N 1
ATOM 1253 C CA . VAL A 1 157 ? 4.973 -7.473 24.923 1.00 94.38 157 VAL A CA 1
ATOM 1254 C C . VAL A 1 157 ? 6.188 -6.746 24.363 1.00 94.38 157 VAL A C 1
ATOM 1256 O O . VAL A 1 157 ? 6.565 -5.691 24.865 1.00 94.38 157 VAL A O 1
ATOM 1259 N N . PHE A 1 158 ? 6.758 -7.298 23.296 1.00 92.44 158 PHE A N 1
ATOM 1260 C CA . PHE A 1 158 ? 7.965 -6.805 22.645 1.00 92.44 158 PHE A CA 1
ATOM 1261 C C . PHE A 1 158 ? 7.738 -6.520 21.170 1.00 92.44 158 PHE A C 1
ATOM 1263 O O . PHE A 1 158 ? 6.802 -7.018 20.530 1.00 92.44 158 PHE A O 1
ATOM 1270 N N . GLU A 1 159 ? 8.640 -5.717 20.630 1.00 89.75 159 GLU A N 1
ATOM 1271 C CA . GLU A 1 159 ? 8.711 -5.408 19.222 1.00 89.75 159 GLU A CA 1
ATOM 1272 C C . GLU A 1 159 ? 9.533 -6.480 18.481 1.00 89.75 159 GLU A C 1
ATOM 1274 O O . GLU A 1 159 ? 10.716 -6.655 18.742 1.00 89.75 159 GLU A O 1
ATOM 1279 N N . PHE A 1 160 ? 8.941 -7.205 17.524 1.00 85.56 160 PHE A N 1
ATOM 1280 C CA . PHE A 1 160 ? 9.671 -8.251 16.796 1.00 85.56 160 PHE A CA 1
ATOM 1281 C C . PHE A 1 160 ? 9.252 -8.371 15.328 1.00 85.56 160 PHE A C 1
ATOM 1283 O O . PHE A 1 160 ? 8.098 -8.671 15.002 1.00 85.56 160 PHE A O 1
ATOM 1290 N N . GLY A 1 161 ? 10.203 -8.157 14.415 1.00 83.25 161 GLY A N 1
ATOM 1291 C CA . GLY A 1 161 ? 9.957 -8.211 12.973 1.00 83.25 161 GLY A CA 1
ATOM 1292 C C . GLY A 1 161 ? 8.833 -7.258 12.552 1.00 83.25 161 GLY A C 1
ATOM 1293 O O . GLY A 1 161 ? 8.914 -6.051 12.760 1.00 83.25 161 GLY A O 1
ATOM 1294 N N . MET A 1 162 ? 7.743 -7.791 11.996 1.00 83.12 162 MET A N 1
ATOM 1295 C CA . MET A 1 162 ? 6.559 -7.023 11.564 1.00 83.12 162 MET A CA 1
ATOM 1296 C C . MET A 1 162 ? 5.413 -7.000 12.586 1.00 83.12 162 MET A C 1
ATOM 1298 O O . MET A 1 162 ? 4.288 -6.613 12.253 1.00 83.12 162 MET A O 1
ATOM 1302 N N . SER A 1 163 ? 5.642 -7.468 13.812 1.00 88.94 163 SER A N 1
ATOM 1303 C CA . SER A 1 163 ? 4.595 -7.619 14.824 1.00 88.94 163 SER A CA 1
ATOM 1304 C C . SER A 1 163 ? 5.045 -7.156 16.209 1.00 88.94 163 SER A C 1
ATOM 1306 O O . SER A 1 163 ? 6.224 -7.150 16.538 1.00 88.94 163 SER A O 1
ATOM 1308 N N . TYR A 1 164 ? 4.068 -6.802 17.027 1.00 92.06 164 TYR A N 1
ATOM 1309 C CA . TYR A 1 164 ? 4.164 -6.755 18.474 1.00 92.06 164 TYR A CA 1
ATOM 1310 C C . TYR A 1 164 ? 3.725 -8.115 19.011 1.00 92.06 164 TYR A C 1
ATOM 1312 O O . TYR A 1 164 ? 2.631 -8.588 18.679 1.00 92.06 164 TYR A O 1
ATOM 1320 N N . ILE A 1 165 ? 4.588 -8.769 19.782 1.00 92.00 165 ILE A N 1
ATOM 1321 C CA . ILE A 1 165 ? 4.396 -10.154 20.223 1.00 92.00 165 ILE A CA 1
ATOM 1322 C C . ILE A 1 165 ? 4.553 -10.272 21.732 1.00 92.00 165 ILE A C 1
ATOM 1324 O O . ILE A 1 165 ? 5.381 -9.602 22.338 1.00 92.00 165 ILE A O 1
ATOM 1328 N N . CYS A 1 166 ? 3.760 -11.144 22.347 1.00 92.69 166 CYS A N 1
ATOM 1329 C CA . CYS A 1 166 ? 3.975 -11.507 23.742 1.00 92.69 166 CYS A CA 1
ATOM 1330 C C . CYS A 1 166 ? 5.156 -12.484 23.860 1.00 92.69 166 CYS A C 1
ATOM 1332 O O . CYS A 1 166 ? 5.266 -13.410 23.054 1.00 92.69 166 CYS A O 1
ATOM 1334 N N . GLU A 1 167 ? 5.988 -12.348 24.893 1.00 89.31 167 GLU A N 1
ATOM 1335 C CA . GLU A 1 167 ? 7.096 -13.280 25.173 1.00 89.31 167 GLU A CA 1
ATOM 1336 C C . GLU A 1 167 ? 6.639 -14.739 25.353 1.00 89.31 167 GLU A C 1
ATOM 1338 O O . GLU A 1 167 ? 7.366 -15.670 25.013 1.00 89.31 167 GLU A O 1
ATOM 1343 N N . ASN A 1 168 ? 5.400 -14.935 25.814 1.00 89.50 168 ASN A N 1
ATOM 1344 C CA . ASN A 1 168 ? 4.768 -16.245 25.991 1.00 89.50 168 ASN A CA 1
ATOM 1345 C C . ASN A 1 168 ? 4.073 -16.761 24.715 1.00 89.50 168 ASN A C 1
ATOM 1347 O O . ASN A 1 168 ? 3.495 -17.849 24.719 1.00 89.50 168 ASN A O 1
ATOM 1351 N N . SER A 1 169 ? 4.090 -15.980 23.626 1.00 87.56 169 SER A N 1
ATOM 1352 C CA . SER A 1 169 ? 3.515 -16.353 22.321 1.00 87.56 169 SER A CA 1
ATOM 1353 C C . SER A 1 169 ? 4.522 -16.943 21.333 1.00 87.56 169 SER A C 1
ATOM 1355 O O . SER A 1 169 ? 4.167 -17.261 20.196 1.00 87.56 169 SER A O 1
ATOM 1357 N N . VAL A 1 170 ? 5.776 -17.100 21.764 1.00 82.88 170 VAL A N 1
ATOM 1358 C CA . VAL A 1 170 ? 6.893 -17.596 20.954 1.00 82.88 170 VAL A CA 1
ATOM 1359 C C . VAL A 1 170 ? 7.600 -18.777 21.617 1.00 82.88 170 VAL A C 1
ATOM 1361 O O . VAL A 1 170 ? 7.535 -18.958 22.831 1.00 82.88 170 VAL A O 1
ATOM 1364 N N . GLY A 1 171 ? 8.302 -19.570 20.806 1.00 77.38 171 GLY A N 1
ATOM 1365 C CA . GLY A 1 171 ? 8.968 -20.802 21.230 1.00 77.38 171 GLY A CA 1
ATOM 1366 C C . GLY A 1 171 ? 8.086 -22.055 21.096 1.00 77.38 171 GLY A C 1
ATOM 1367 O O . GLY A 1 171 ? 6.905 -21.953 20.757 1.00 77.38 171 GLY A O 1
ATOM 1368 N N . PRO A 1 172 ? 8.659 -23.248 21.347 1.00 71.38 172 PRO A N 1
ATOM 1369 C CA . PRO A 1 172 ? 7.980 -24.530 21.134 1.00 71.38 172 PRO A CA 1
ATOM 1370 C C . PRO A 1 172 ? 6.789 -24.751 22.082 1.00 71.38 172 PRO A C 1
ATOM 1372 O O . PRO A 1 172 ? 5.797 -25.351 21.686 1.00 71.38 172 PRO A O 1
ATOM 1375 N N . ASN A 1 173 ? 6.845 -24.194 23.297 1.00 78.31 173 ASN A N 1
ATOM 1376 C CA . ASN A 1 173 ? 5.797 -24.310 24.316 1.00 78.31 173 ASN A CA 1
ATOM 1377 C C . ASN A 1 173 ? 5.043 -22.981 24.494 1.00 78.31 173 ASN A C 1
ATOM 1379 O O . ASN A 1 173 ? 5.048 -22.397 25.578 1.00 78.31 173 ASN A O 1
ATOM 1383 N N . LYS A 1 174 ? 4.435 -22.462 23.420 1.00 84.19 174 LYS A N 1
ATOM 1384 C CA . LYS A 1 174 ? 3.650 -21.217 23.485 1.00 84.19 174 LYS A CA 1
ATOM 1385 C C . LYS A 1 174 ? 2.418 -21.391 24.386 1.00 84.19 174 LYS A C 1
ATOM 1387 O O . LYS A 1 174 ? 1.640 -22.325 24.207 1.00 84.19 174 LYS A O 1
ATOM 1392 N N . THR A 1 175 ? 2.218 -20.469 25.323 1.00 86.75 175 THR A N 1
ATOM 1393 C CA . THR A 1 175 ? 1.065 -20.450 26.249 1.00 86.75 175 THR A CA 1
ATOM 1394 C C . THR A 1 175 ? 0.134 -19.262 26.006 1.00 86.75 175 THR A C 1
ATOM 1396 O O . THR A 1 175 ? -0.933 -19.167 26.606 1.00 86.75 175 THR A O 1
ATOM 1399 N N . CYS A 1 176 ? 0.517 -18.355 25.107 1.00 90.56 176 CYS A N 1
ATOM 1400 C CA . CYS A 1 176 ? -0.253 -17.185 24.711 1.00 90.56 176 CYS A CA 1
ATOM 1401 C C . CYS A 1 176 ? -0.320 -17.086 23.180 1.00 90.56 176 CYS A C 1
ATOM 1403 O O . CYS A 1 176 ? 0.565 -17.556 22.471 1.00 90.56 176 CYS A O 1
ATOM 1405 N N . ASP A 1 177 ? -1.361 -16.451 22.654 1.00 89.88 177 ASP A N 1
ATOM 1406 C CA . ASP A 1 177 ? -1.568 -16.218 21.221 1.00 89.88 177 ASP A CA 1
ATOM 1407 C C . ASP A 1 177 ? -1.640 -14.718 20.869 1.00 89.88 177 ASP A C 1
ATOM 1409 O O . ASP A 1 177 ? -1.935 -14.362 19.728 1.00 89.88 177 ASP A O 1
ATOM 1413 N N . PHE A 1 178 ? -1.371 -13.823 21.828 1.00 92.25 178 PHE A N 1
ATOM 1414 C CA . PHE A 1 178 ? -1.421 -12.382 21.590 1.00 92.25 178 PHE A CA 1
ATOM 1415 C C . PHE A 1 178 ? -0.353 -11.946 20.582 1.00 92.25 178 PHE A C 1
ATOM 1417 O O . PHE A 1 178 ? 0.853 -12.047 20.831 1.00 92.25 178 PHE A O 1
ATOM 1424 N N . ARG A 1 179 ? -0.820 -11.394 19.462 1.00 90.88 179 ARG A N 1
ATOM 1425 C CA . ARG A 1 179 ? -0.002 -10.774 18.424 1.00 90.88 179 ARG A CA 1
ATOM 1426 C C . ARG A 1 179 ? -0.771 -9.616 17.800 1.00 90.88 179 ARG A C 1
ATOM 1428 O O . ARG A 1 179 ? -1.939 -9.760 17.452 1.00 90.88 179 ARG A O 1
ATOM 1435 N N . SER A 1 180 ? -0.086 -8.505 17.567 1.00 91.75 180 SER A N 1
ATOM 1436 C CA . SER A 1 180 ? -0.601 -7.388 16.774 1.00 91.75 180 SER A CA 1
ATOM 1437 C C . SER A 1 180 ? 0.399 -7.019 15.683 1.00 91.75 180 SER A C 1
ATOM 1439 O O . SER A 1 180 ? 1.602 -7.119 15.888 1.00 91.75 180 SER A O 1
ATOM 1441 N N . GLY A 1 181 ? -0.061 -6.622 14.499 1.00 90.94 181 GLY A N 1
ATOM 1442 C CA . GLY A 1 181 ? 0.841 -6.193 13.427 1.00 90.94 181 GLY A CA 1
ATOM 1443 C C . GLY A 1 181 ? 1.361 -4.772 13.661 1.00 90.94 181 GLY A C 1
ATOM 1444 O O . GLY A 1 181 ? 0.588 -3.904 14.055 1.00 90.94 181 GLY A O 1
ATOM 1445 N N . LYS A 1 182 ? 2.628 -4.499 13.320 1.00 91.44 182 LYS A N 1
ATOM 1446 C CA . LYS A 1 182 ? 3.169 -3.123 13.271 1.00 91.44 182 LYS A CA 1
ATOM 1447 C C . LYS A 1 182 ? 2.541 -2.283 12.167 1.00 91.44 182 LYS A C 1
ATOM 1449 O O . LYS A 1 182 ? 2.589 -1.064 12.204 1.00 91.44 182 LYS A O 1
ATOM 1454 N N . VAL A 1 183 ? 1.965 -2.931 11.154 1.00 90.62 183 VAL A N 1
ATOM 1455 C CA . VAL A 1 183 ? 1.236 -2.252 10.083 1.00 90.62 183 VAL A CA 1
ATOM 1456 C C . VAL A 1 183 ? -0.150 -2.860 9.950 1.00 90.62 183 VAL A C 1
ATOM 1458 O O . VAL A 1 183 ? -0.303 -3.991 9.488 1.00 90.62 183 VAL A O 1
ATOM 1461 N N . ILE A 1 184 ? -1.174 -2.088 10.305 1.00 90.75 184 ILE A N 1
ATOM 1462 C CA . ILE A 1 184 ? -2.576 -2.505 10.256 1.00 90.75 184 ILE A CA 1
ATOM 1463 C C . ILE A 1 184 ? -3.261 -1.716 9.141 1.00 90.75 184 ILE A C 1
ATOM 1465 O O . ILE A 1 184 ? -3.277 -0.492 9.151 1.00 90.75 184 ILE A O 1
ATOM 1469 N N . LEU A 1 185 ? -3.812 -2.412 8.138 1.00 88.38 185 LEU A N 1
ATOM 1470 C CA . LEU A 1 185 ? -4.501 -1.795 6.990 1.00 88.38 185 LEU A CA 1
ATOM 1471 C C . LEU A 1 185 ? -3.720 -0.630 6.341 1.00 88.38 185 LEU A C 1
ATOM 1473 O O . LEU A 1 185 ? -4.271 0.440 6.083 1.00 88.38 185 LEU A O 1
ATOM 1477 N N . GLN A 1 186 ? -2.439 -0.880 6.041 1.00 86.06 186 GLN A N 1
ATOM 1478 C CA . GLN A 1 186 ? -1.491 0.063 5.416 1.00 86.06 186 GLN A CA 1
ATOM 1479 C C . GLN A 1 186 ? -1.080 1.260 6.289 1.00 86.06 186 GLN A C 1
ATOM 1481 O O . GLN A 1 186 ? -0.394 2.151 5.797 1.00 86.06 186 GLN A O 1
ATOM 1486 N N . ARG A 1 187 ? -1.444 1.271 7.575 1.00 89.88 187 ARG A N 1
ATOM 1487 C CA . ARG A 1 187 ? -1.012 2.284 8.541 1.00 89.88 187 ARG A CA 1
ATOM 1488 C C . ARG A 1 187 ? 0.018 1.683 9.508 1.00 89.88 187 ARG A C 1
ATOM 1490 O O . ARG A 1 187 ? -0.329 0.711 10.184 1.00 89.88 187 ARG A O 1
ATOM 1497 N N . PRO A 1 188 ? 1.254 2.213 9.571 1.00 91.56 188 PRO A N 1
ATOM 1498 C CA . PRO A 1 188 ? 2.197 1.895 10.641 1.00 91.56 188 PRO A CA 1
ATOM 1499 C C . PRO A 1 188 ? 1.622 2.308 11.993 1.00 91.56 188 PRO A C 1
ATOM 1501 O O . PRO A 1 188 ? 0.990 3.364 12.089 1.00 91.56 188 PRO A O 1
ATOM 1504 N N . ILE A 1 189 ? 1.797 1.463 12.997 1.00 94.06 189 ILE A N 1
ATOM 1505 C CA . ILE A 1 189 ? 1.431 1.705 14.386 1.00 94.06 189 ILE A CA 1
ATOM 1506 C C . ILE A 1 189 ? 2.743 1.927 15.121 1.00 94.06 189 ILE A C 1
ATOM 1508 O O . ILE A 1 189 ? 3.590 1.045 15.092 1.00 94.06 189 ILE A O 1
ATOM 1512 N N . GLU A 1 190 ? 2.910 3.105 15.715 1.00 92.31 190 GLU A N 1
ATOM 1513 C CA . GLU A 1 190 ? 4.113 3.455 16.472 1.00 92.31 190 GLU A CA 1
ATOM 1514 C C . GLU A 1 190 ? 4.106 2.776 17.847 1.00 92.31 190 GLU A C 1
ATOM 1516 O O . GLU A 1 190 ? 3.040 2.475 18.401 1.00 92.31 190 GLU A O 1
ATOM 1521 N N . CYS A 1 191 ? 5.287 2.589 18.436 1.00 92.81 191 CYS A N 1
ATOM 1522 C CA . CYS A 1 191 ? 5.443 1.939 19.739 1.00 92.81 191 CYS A CA 1
ATOM 1523 C C . CYS A 1 191 ? 4.665 2.651 20.851 1.00 92.81 191 CYS A C 1
ATOM 1525 O O . CYS A 1 191 ? 4.026 1.983 21.659 1.00 92.81 191 CYS A O 1
ATOM 1527 N N . GLU A 1 192 ? 4.594 3.983 20.820 1.00 94.44 192 GLU A N 1
ATOM 1528 C CA . GLU A 1 192 ? 3.781 4.782 21.746 1.00 94.44 192 GLU A CA 1
ATOM 1529 C C . GLU A 1 192 ? 2.287 4.432 21.676 1.00 94.44 192 GLU A C 1
ATOM 1531 O O . GLU A 1 192 ? 1.597 4.353 22.692 1.00 94.44 192 GLU A O 1
ATOM 1536 N N . GLN A 1 193 ? 1.764 4.181 20.472 1.00 95.75 193 GLN A N 1
ATOM 1537 C CA . GLN A 1 193 ? 0.362 3.803 20.296 1.00 95.75 193 GLN A CA 1
ATOM 1538 C C . GLN A 1 193 ? 0.122 2.382 20.809 1.00 95.75 193 GLN A C 1
ATOM 1540 O O . GLN A 1 193 ? -0.908 2.125 21.428 1.00 95.75 193 GLN A O 1
ATOM 1545 N N . MET A 1 194 ? 1.075 1.465 20.617 1.00 95.75 194 MET A N 1
ATOM 1546 C CA . MET A 1 194 ? 0.990 0.126 21.204 1.00 95.75 194 MET A CA 1
ATOM 1547 C C . MET A 1 194 ? 1.065 0.171 22.736 1.00 95.75 194 MET A C 1
ATOM 1549 O O . MET A 1 194 ? 0.250 -0.467 23.394 1.00 95.75 194 MET A O 1
ATOM 1553 N N . GLN A 1 195 ? 1.969 0.969 23.309 1.00 95.94 195 GLN A N 1
ATOM 1554 C CA . GLN A 1 195 ? 2.059 1.191 24.755 1.00 95.94 195 GLN A CA 1
ATOM 1555 C C . GLN A 1 195 ? 0.728 1.702 25.320 1.00 95.94 195 GLN A C 1
ATOM 1557 O O . GLN A 1 195 ? 0.200 1.122 26.268 1.00 95.94 195 GLN A O 1
ATOM 1562 N N . LYS A 1 196 ? 0.121 2.719 24.688 1.00 95.88 196 LYS A N 1
ATOM 1563 C CA . LYS A 1 196 ? -1.215 3.214 25.061 1.00 95.88 196 LYS A CA 1
ATOM 1564 C C . LYS A 1 196 ? -2.273 2.118 24.972 1.00 95.88 196 LYS A C 1
ATOM 1566 O O . LYS A 1 196 ? -3.018 1.922 25.924 1.00 95.88 196 LYS A O 1
ATOM 1571 N N . LEU A 1 197 ? -2.308 1.360 23.875 1.00 95.88 197 LEU A N 1
ATOM 1572 C CA . LEU A 1 197 ? -3.258 0.260 23.699 1.00 95.88 197 LEU A CA 1
ATOM 1573 C C . LEU A 1 197 ? -3.138 -0.803 24.798 1.00 95.88 197 LEU A C 1
ATOM 1575 O O . LEU A 1 197 ? -4.158 -1.303 25.264 1.00 95.88 197 LEU A O 1
ATOM 1579 N N . LEU A 1 198 ? -1.917 -1.151 25.209 1.00 95.00 198 LEU A N 1
ATOM 1580 C CA . LEU A 1 198 ? -1.668 -2.137 26.263 1.00 95.00 198 LEU A CA 1
ATOM 1581 C C . LEU A 1 198 ? -1.984 -1.588 27.662 1.00 95.00 198 LEU A C 1
ATOM 1583 O O . LEU A 1 198 ? -2.473 -2.337 28.503 1.00 95.00 198 LEU A O 1
ATOM 1587 N N . ALA A 1 199 ? -1.735 -0.299 27.906 1.00 94.56 199 ALA A N 1
ATOM 1588 C CA . ALA A 1 199 ? -1.947 0.335 29.207 1.00 94.56 199 ALA A CA 1
ATOM 1589 C C . ALA A 1 199 ? -3.411 0.731 29.462 1.00 94.56 199 ALA A C 1
ATOM 1591 O O . ALA A 1 199 ? -3.943 0.480 30.540 1.00 94.56 199 ALA A O 1
ATOM 1592 N N . THR A 1 200 ? -4.071 1.358 28.485 1.00 93.81 200 THR A N 1
ATOM 1593 C CA . THR A 1 200 ? -5.429 1.918 28.634 1.00 93.81 200 THR A CA 1
ATOM 1594 C C . THR A 1 200 ? -6.499 1.091 27.923 1.00 93.81 200 THR A C 1
ATOM 1596 O O . THR A 1 200 ? -7.690 1.347 28.087 1.00 93.81 200 THR A O 1
ATOM 1599 N N . GLY A 1 201 ? -6.098 0.117 27.100 1.00 94.31 201 GLY A N 1
ATOM 1600 C CA . GLY A 1 201 ? -7.004 -0.645 26.243 1.00 94.31 201 GLY A CA 1
ATOM 1601 C C . GLY A 1 201 ? -7.392 0.067 24.945 1.00 94.31 201 GLY A C 1
ATOM 1602 O O . GLY A 1 201 ? -8.168 -0.496 24.168 1.00 94.31 201 GLY A O 1
ATOM 1603 N N . ARG A 1 202 ? -6.868 1.278 24.681 1.00 95.12 202 ARG A N 1
ATOM 1604 C CA . ARG A 1 202 ? -7.243 2.106 23.524 1.00 95.12 202 ARG A CA 1
ATOM 1605 C C . ARG A 1 202 ? -6.117 3.042 23.053 1.00 95.12 202 ARG A C 1
ATOM 1607 O O . ARG A 1 202 ? -5.418 3.646 23.857 1.00 95.12 202 ARG A O 1
ATOM 1614 N N . THR A 1 203 ? -5.967 3.204 21.737 1.00 96.31 203 THR A N 1
ATOM 1615 C CA . THR A 1 203 ? -5.042 4.186 21.126 1.00 96.31 203 THR A CA 1
ATOM 1616 C C . THR A 1 203 ? -5.664 5.573 20.992 1.00 96.31 203 THR A C 1
ATOM 1618 O O . THR A 1 203 ? -6.856 5.752 21.237 1.00 96.31 203 THR A O 1
ATOM 1621 N N . ASP A 1 204 ? -4.897 6.545 20.493 1.00 95.12 204 ASP A N 1
ATOM 1622 C CA . ASP A 1 204 ? -5.464 7.802 19.995 1.00 95.12 204 ASP A CA 1
ATOM 1623 C C . ASP A 1 204 ? -6.253 7.572 18.687 1.00 95.12 204 ASP A C 1
ATOM 1625 O O . ASP A 1 204 ? -6.289 6.461 18.135 1.00 95.12 204 ASP A O 1
ATOM 1629 N N . LEU A 1 205 ? -6.902 8.624 18.170 1.00 94.31 205 LEU A N 1
ATOM 1630 C CA . LEU A 1 205 ? -7.570 8.568 16.871 1.00 94.31 205 LEU A CA 1
ATOM 1631 C C . LEU A 1 205 ? -6.517 8.479 15.764 1.00 94.31 205 LEU A C 1
ATOM 1633 O O . LEU A 1 205 ? -5.876 9.465 15.403 1.00 94.31 205 LEU A O 1
ATOM 1637 N N . LEU A 1 206 ? -6.372 7.294 15.183 1.00 93.94 206 LEU A N 1
ATOM 1638 C CA . LEU A 1 206 ? -5.433 7.061 14.101 1.00 93.94 206 LEU A CA 1
ATOM 1639 C C . LEU A 1 206 ? -6.108 7.312 12.753 1.00 93.94 206 LEU A C 1
ATOM 1641 O O . LEU A 1 206 ? -7.195 6.810 12.447 1.00 93.94 206 LEU A O 1
ATOM 1645 N N . GLU A 1 207 ? -5.441 8.105 11.921 1.00 92.19 207 GLU A N 1
ATOM 1646 C CA . GLU A 1 207 ? -5.930 8.471 10.598 1.00 92.19 207 GLU A CA 1
ATOM 1647 C C . GLU A 1 207 ? -5.323 7.611 9.484 1.00 92.19 207 GLU A C 1
ATOM 1649 O O . GLU A 1 207 ? -4.262 7.005 9.637 1.00 92.19 207 GLU A O 1
ATOM 1654 N N . ARG A 1 208 ? -5.970 7.645 8.309 1.00 90.25 208 ARG A N 1
ATOM 1655 C CA . ARG A 1 208 ? -5.466 7.087 7.039 1.00 90.25 208 ARG A CA 1
ATOM 1656 C C . ARG A 1 208 ? -5.327 5.561 7.003 1.00 90.25 208 ARG A C 1
ATOM 1658 O O . ARG A 1 208 ? -4.553 5.045 6.200 1.00 90.25 208 ARG A O 1
ATOM 1665 N N . PHE A 1 209 ? -6.133 4.824 7.762 1.00 92.19 209 PHE A N 1
ATOM 1666 C CA . PHE A 1 209 ? -6.320 3.397 7.487 1.00 92.19 209 PHE A CA 1
ATOM 1667 C C . PHE A 1 209 ? -6.966 3.200 6.122 1.00 92.19 209 PHE A C 1
ATOM 1669 O O . PHE A 1 209 ? -7.911 3.910 5.780 1.0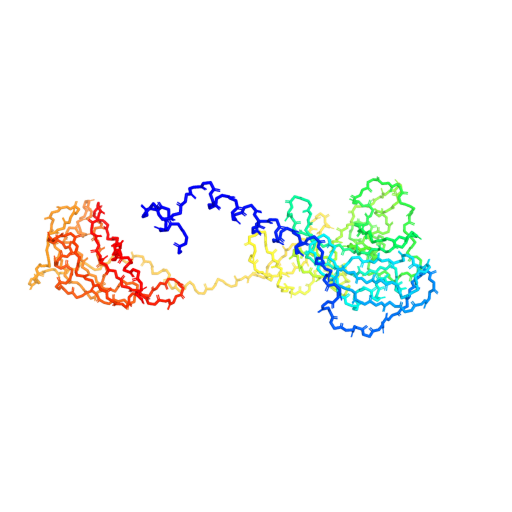0 92.19 209 PHE A O 1
ATOM 1676 N N . ILE A 1 210 ? -6.516 2.215 5.348 1.00 89.25 210 ILE A N 1
ATOM 1677 C CA . ILE A 1 210 ? -7.051 1.946 4.011 1.00 89.25 210 ILE A CA 1
ATOM 1678 C C . ILE A 1 210 ? -7.897 0.673 4.053 1.00 89.25 210 ILE A C 1
ATOM 1680 O O . ILE A 1 210 ? -7.403 -0.436 4.249 1.00 89.25 210 ILE A O 1
ATOM 1684 N N . SER A 1 211 ? -9.208 0.827 3.849 1.00 89.31 211 SER A N 1
ATOM 1685 C CA . SER A 1 211 ? -10.144 -0.304 3.810 1.00 89.31 211 SER A CA 1
ATOM 1686 C C . SER A 1 211 ? -9.855 -1.254 2.645 1.00 89.31 211 SER A C 1
ATOM 1688 O O . SER A 1 211 ? -9.223 -0.888 1.655 1.00 89.31 211 SER A O 1
ATOM 1690 N N . ARG A 1 212 ? -10.432 -2.463 2.684 1.00 86.06 212 ARG A N 1
ATOM 1691 C CA . ARG A 1 212 ? -10.359 -3.425 1.563 1.00 86.06 212 ARG A CA 1
ATOM 1692 C C . ARG A 1 212 ? -10.837 -2.844 0.221 1.00 86.06 212 ARG A C 1
ATOM 1694 O O . ARG A 1 212 ? -10.391 -3.296 -0.824 1.00 86.06 212 ARG A O 1
ATOM 1701 N N . LYS A 1 213 ? -11.728 -1.842 0.246 1.00 86.50 213 LYS A N 1
ATOM 1702 C CA . LYS A 1 213 ? -12.236 -1.123 -0.941 1.00 86.50 213 LYS A CA 1
ATOM 1703 C C . LYS A 1 213 ? -11.363 0.078 -1.347 1.00 86.50 213 LYS A C 1
ATOM 1705 O O . LYS A 1 213 ? -11.789 0.877 -2.173 1.00 86.50 213 LYS A O 1
ATOM 1710 N N . GLY A 1 214 ? -10.195 0.256 -0.728 1.00 85.00 214 GLY A N 1
ATOM 1711 C CA . GLY A 1 214 ? -9.257 1.348 -1.006 1.00 85.00 214 GLY A CA 1
ATOM 1712 C C . GLY A 1 214 ? -9.648 2.706 -0.417 1.00 85.00 214 GLY A C 1
ATOM 1713 O O . GLY A 1 214 ? -8.969 3.694 -0.669 1.00 85.00 214 GLY A O 1
ATOM 1714 N N . ARG A 1 215 ? -10.737 2.792 0.358 1.00 88.31 215 ARG A N 1
ATOM 1715 C CA . ARG A 1 215 ? -11.182 4.061 0.959 1.00 88.31 215 ARG A CA 1
ATOM 1716 C C . ARG A 1 215 ? -10.449 4.324 2.276 1.00 88.31 215 ARG A C 1
ATOM 1718 O O . ARG A 1 215 ? -10.450 3.401 3.102 1.00 88.31 215 ARG A O 1
ATOM 1725 N N . PRO A 1 216 ? -9.896 5.534 2.484 1.00 92.81 216 PRO A N 1
ATOM 1726 C CA . PRO A 1 216 ? -9.278 5.909 3.744 1.00 92.81 216 PRO A CA 1
ATOM 1727 C C . PRO A 1 216 ? -10.333 6.108 4.842 1.00 92.81 216 PRO A C 1
ATOM 1729 O O . PRO A 1 216 ? -11.451 6.555 4.566 1.00 92.81 216 PRO A O 1
ATOM 1732 N N . PHE A 1 217 ? -9.988 5.791 6.086 1.00 93.19 217 PHE A N 1
ATOM 1733 C CA . PHE A 1 217 ? -10.813 6.056 7.262 1.00 93.19 217 PHE A CA 1
ATOM 1734 C C . PHE A 1 217 ? -9.958 6.334 8.507 1.00 93.19 217 PHE A C 1
ATOM 1736 O O . PHE A 1 217 ? -8.756 6.068 8.520 1.00 93.19 217 PHE A O 1
ATOM 1743 N N . LYS A 1 218 ? -10.599 6.900 9.535 1.00 94.19 218 LYS A N 1
ATOM 1744 C CA . LYS A 1 218 ? -10.026 7.160 10.861 1.00 94.19 218 LYS A CA 1
ATOM 1745 C C . LYS A 1 218 ? -10.692 6.238 11.881 1.00 94.19 218 LYS A C 1
ATOM 1747 O O . LYS A 1 218 ? -11.893 5.986 11.746 1.00 94.19 218 LYS A O 1
ATOM 1752 N N . ALA A 1 219 ? -9.931 5.724 12.838 1.00 95.38 219 ALA A N 1
ATOM 1753 C CA . ALA A 1 219 ? -10.432 4.850 13.896 1.00 95.38 219 ALA A CA 1
ATOM 1754 C C . ALA A 1 219 ? -9.460 4.820 15.083 1.00 95.38 219 ALA A C 1
ATOM 1756 O O . ALA A 1 219 ? -8.268 5.068 14.921 1.00 95.38 219 ALA A O 1
ATOM 1757 N N . PHE A 1 220 ? -9.973 4.480 16.257 1.00 95.75 220 PHE A N 1
ATOM 1758 C CA . PHE A 1 220 ? -9.181 4.053 17.403 1.00 95.75 220 PHE A CA 1
ATOM 1759 C C . PHE A 1 220 ? -8.913 2.551 17.272 1.00 95.75 220 PHE A C 1
ATOM 1761 O O . PHE A 1 220 ? -9.785 1.802 16.818 1.00 95.75 220 PHE A O 1
ATOM 1768 N N . LEU A 1 221 ? -7.728 2.098 17.669 1.00 96.25 221 LEU A N 1
ATOM 1769 C CA . LEU A 1 221 ? -7.498 0.684 17.939 1.00 96.25 221 LEU A CA 1
ATOM 1770 C C . LEU A 1 221 ? -7.848 0.421 19.399 1.00 96.25 221 LEU A C 1
ATOM 1772 O O . LEU A 1 221 ? -7.470 1.199 20.274 1.00 96.25 221 LEU A O 1
ATOM 1776 N N . VAL A 1 222 ? -8.585 -0.655 19.650 1.00 96.31 222 VAL A N 1
ATOM 1777 C CA . VAL A 1 222 ? -9.067 -1.016 20.990 1.00 96.31 222 VAL A CA 1
ATOM 1778 C C . VAL A 1 222 ? -8.878 -2.497 21.252 1.00 96.31 222 VAL A C 1
ATOM 1780 O O . VAL A 1 222 ? -8.881 -3.301 20.318 1.00 96.31 222 VAL A O 1
ATOM 1783 N N . LEU A 1 223 ? -8.735 -2.872 22.518 1.00 94.50 223 LEU A N 1
ATOM 1784 C CA . LEU A 1 223 ? -8.812 -4.270 22.917 1.00 94.50 223 LEU A CA 1
ATOM 1785 C C . LEU A 1 223 ? -10.276 -4.721 22.913 1.00 94.50 223 LEU A C 1
ATOM 1787 O O . LEU A 1 223 ? -11.133 -4.133 23.562 1.00 94.50 223 LEU A O 1
ATOM 1791 N N . THR A 1 224 ? -10.559 -5.763 22.142 1.00 92.81 224 THR A N 1
ATOM 1792 C CA . THR A 1 224 ? -11.872 -6.421 22.093 1.00 92.81 224 THR A CA 1
ATOM 1793 C C . THR A 1 224 ? -12.097 -7.293 23.329 1.00 92.81 224 THR A C 1
ATOM 1795 O O . THR A 1 224 ? -11.158 -7.573 24.073 1.00 92.81 224 THR A O 1
ATOM 1798 N N . ASP A 1 225 ? -13.307 -7.829 23.503 1.00 90.25 225 ASP A N 1
ATOM 1799 C CA . ASP A 1 225 ? -13.630 -8.761 24.600 1.00 90.25 225 ASP A CA 1
ATOM 1800 C C . ASP A 1 225 ? -12.733 -10.011 24.600 1.00 90.25 225 ASP A C 1
ATOM 1802 O O . ASP A 1 225 ? -12.415 -10.581 25.641 1.00 90.25 225 ASP A O 1
ATOM 1806 N N . LYS A 1 226 ? -12.263 -10.416 23.412 1.00 89.69 226 LYS A N 1
ATOM 1807 C CA . LYS A 1 226 ? -11.306 -11.519 23.228 1.00 89.69 226 LYS A CA 1
ATOM 1808 C C . LYS A 1 226 ? -9.854 -11.119 23.493 1.00 89.69 226 LYS A C 1
ATOM 1810 O O . LYS A 1 226 ? -8.954 -11.934 23.302 1.00 89.69 226 LYS A O 1
ATOM 1815 N N . LYS A 1 227 ? -9.618 -9.876 23.925 1.00 89.31 227 LYS A N 1
ATOM 1816 C CA . LYS A 1 227 ? -8.297 -9.288 24.181 1.00 89.31 227 LYS A CA 1
ATOM 1817 C C . LYS A 1 227 ? -7.403 -9.253 22.932 1.00 89.31 227 LYS A C 1
ATOM 1819 O O . LYS A 1 227 ? -6.177 -9.278 23.032 1.00 89.31 227 LYS A O 1
ATOM 1824 N N . ASP A 1 228 ? -8.033 -9.182 21.759 1.00 90.00 228 ASP A N 1
ATOM 1825 C CA . ASP A 1 228 ? -7.399 -8.933 20.461 1.00 90.00 228 ASP A CA 1
ATOM 1826 C C . ASP A 1 228 ? -7.579 -7.471 20.042 1.00 90.00 228 ASP A C 1
ATOM 1828 O O . ASP A 1 228 ? -8.518 -6.806 20.483 1.00 90.00 228 ASP A O 1
ATOM 1832 N N . VAL A 1 229 ? -6.725 -6.988 19.140 1.00 94.00 229 VAL A N 1
ATOM 1833 C CA . VAL A 1 229 ? -6.792 -5.615 18.619 1.00 94.00 229 VAL A CA 1
ATOM 1834 C C . VAL A 1 229 ? -7.909 -5.480 17.579 1.00 94.00 229 VAL A C 1
ATOM 1836 O O . VAL A 1 229 ? -7.861 -6.087 16.508 1.00 94.00 229 VAL A O 1
ATOM 1839 N N . GLY A 1 230 ? -8.911 -4.662 17.889 1.00 93.88 230 GLY A N 1
ATOM 1840 C CA . GLY A 1 230 ? -10.038 -4.306 17.029 1.00 93.88 230 GLY A CA 1
ATOM 1841 C C . GLY A 1 230 ? -10.071 -2.819 16.677 1.00 93.88 230 GLY A C 1
ATOM 1842 O O . GLY A 1 230 ? -9.166 -2.060 17.017 1.00 93.88 230 GLY A O 1
ATOM 1843 N N . PHE A 1 231 ? -11.135 -2.403 15.985 1.00 95.06 231 PHE A N 1
ATOM 1844 C CA . PHE A 1 231 ? -11.373 -1.008 15.611 1.00 95.06 231 PHE A CA 1
ATOM 1845 C C . PHE A 1 231 ? -12.599 -0.456 16.332 1.00 95.06 231 PHE A C 1
ATOM 1847 O O . PHE A 1 231 ? -13.684 -1.026 16.220 1.00 95.06 231 PHE A O 1
ATOM 1854 N N . GLU A 1 232 ? -12.448 0.702 16.967 1.00 94.06 232 GLU A N 1
ATOM 1855 C CA . GLU A 1 232 ? -13.557 1.541 17.414 1.00 94.06 232 GLU A CA 1
ATOM 1856 C C . GLU A 1 232 ? -13.588 2.804 16.550 1.00 94.06 232 GLU A C 1
ATOM 1858 O O . GLU A 1 232 ? -12.590 3.505 16.384 1.00 94.06 232 GLU A O 1
ATOM 1863 N N . PHE A 1 233 ? -14.736 3.096 15.950 1.00 92.94 233 PHE A N 1
ATOM 1864 C CA . PHE A 1 233 ? -14.903 4.295 15.140 1.00 92.94 233 PHE A CA 1
ATOM 1865 C C . PHE A 1 233 ? -15.479 5.401 16.005 1.00 92.94 233 PHE A C 1
ATOM 1867 O O . PHE A 1 233 ? -16.412 5.164 16.771 1.00 92.94 233 PHE A O 1
ATOM 1874 N N . GLU A 1 234 ? -14.970 6.617 15.826 1.00 85.56 234 GLU A N 1
ATOM 1875 C CA . GLU A 1 234 ? -15.626 7.797 16.371 1.00 85.56 234 GLU A CA 1
ATOM 1876 C C . GLU A 1 234 ? -17.104 7.767 15.967 1.00 85.56 234 GLU A C 1
ATOM 1878 O O . GLU A 1 234 ? -17.439 7.529 14.795 1.00 85.56 234 GLU A O 1
ATOM 1883 N N . LYS A 1 235 ? -17.987 7.951 16.955 1.00 80.69 235 LYS A N 1
ATOM 1884 C CA . LYS A 1 235 ? -19.419 8.082 16.715 1.00 80.69 235 LYS A CA 1
ATOM 1885 C C . LYS A 1 235 ? -19.589 9.315 15.850 1.00 80.69 235 LYS A C 1
ATOM 1887 O O . LYS A 1 235 ? -19.591 10.434 16.343 1.00 80.69 235 LYS A O 1
ATOM 1892 N N . ARG A 1 236 ? -19.676 9.096 14.539 1.00 64.75 236 ARG A N 1
ATOM 1893 C CA . ARG A 1 236 ? -19.997 10.157 13.599 1.00 64.75 236 ARG A CA 1
ATOM 1894 C C . ARG A 1 236 ? -21.319 10.721 14.067 1.00 64.75 236 ARG A C 1
ATOM 1896 O O . ARG A 1 236 ? -22.330 10.018 13.981 1.00 64.75 236 ARG A O 1
ATOM 1903 N N . GLU A 1 237 ? -21.307 11.970 14.521 1.00 56.34 237 GLU A N 1
ATOM 1904 C CA . GLU A 1 237 ? -22.533 12.741 14.533 1.00 56.34 237 GLU A CA 1
ATOM 1905 C C . GLU A 1 237 ? -23.143 12.557 13.147 1.00 56.34 237 GLU A C 1
ATOM 1907 O O . GLU A 1 237 ? -22.412 12.616 12.140 1.00 56.34 237 GLU A O 1
ATOM 1912 N N . PRO A 1 238 ? -24.430 12.185 13.062 1.00 52.31 238 PRO A N 1
ATOM 1913 C CA . PRO A 1 238 ? -25.067 12.085 11.774 1.00 52.31 238 PRO A CA 1
ATOM 1914 C C . PRO A 1 238 ? -24.813 13.429 11.112 1.00 52.31 238 PRO A C 1
ATOM 1916 O O . PRO A 1 238 ? -25.318 14.444 11.586 1.00 52.31 238 PRO A O 1
ATOM 1919 N N . LYS A 1 239 ? -23.991 13.439 10.044 1.00 44.94 239 LYS A N 1
ATOM 1920 C CA . LYS A 1 239 ? -23.895 14.603 9.162 1.00 44.94 239 LYS A CA 1
ATOM 1921 C C . LYS A 1 239 ? -25.332 15.072 9.007 1.00 44.94 239 LYS A C 1
ATOM 1923 O O . LYS A 1 239 ? -26.149 14.180 8.714 1.00 44.94 239 LYS A O 1
ATOM 1928 N N . PRO A 1 240 ? -25.657 16.364 9.225 1.00 41.72 240 PRO A N 1
ATOM 1929 C CA . PRO A 1 240 ? -26.988 16.843 8.917 1.00 41.72 240 PRO A CA 1
ATOM 1930 C C . PRO A 1 240 ? -27.251 16.291 7.533 1.00 41.72 240 PRO A C 1
ATOM 1932 O O . PRO A 1 240 ? -26.456 16.501 6.607 1.00 41.72 240 PRO A O 1
ATOM 1935 N N . LYS A 1 241 ? -28.232 15.387 7.443 1.00 43.69 241 LYS A N 1
ATOM 1936 C CA . LYS A 1 241 ? -28.653 14.878 6.153 1.00 43.69 241 LYS A CA 1
ATOM 1937 C C . LYS A 1 241 ? -29.001 16.172 5.451 1.00 43.69 241 LYS A C 1
ATOM 1939 O O . LYS A 1 241 ? -29.997 16.769 5.839 1.00 43.69 241 LYS A O 1
ATOM 1944 N N . GLY A 1 242 ? -28.164 16.638 4.516 1.00 46.62 242 GLY A N 1
ATOM 1945 C CA . GLY A 1 242 ? -28.599 17.640 3.557 1.00 46.62 242 GLY A CA 1
ATOM 1946 C C . GLY A 1 242 ? -29.930 17.098 3.093 1.00 46.62 242 GLY A C 1
ATOM 1947 O O . GLY A 1 242 ? -29.965 15.932 2.676 1.00 46.62 242 GLY A O 1
ATOM 1948 N N . GLU A 1 243 ? -30.992 17.822 3.450 1.00 41.16 243 GLU A N 1
ATOM 1949 C CA . GLU A 1 243 ? -32.299 17.239 3.699 1.00 41.16 243 GLU A CA 1
ATOM 1950 C C . GLU A 1 243 ? -32.590 16.241 2.590 1.00 41.16 243 GLU A C 1
ATOM 1952 O O . GLU A 1 243 ? -32.747 16.600 1.420 1.00 41.16 243 GLU A O 1
ATOM 1957 N N . ARG A 1 244 ? -32.673 14.952 2.932 1.00 46.22 244 ARG A N 1
ATOM 1958 C CA . ARG A 1 244 ? -33.574 14.119 2.153 1.00 46.22 244 ARG A CA 1
ATOM 1959 C C . ARG A 1 244 ? -34.927 14.710 2.484 1.00 46.22 244 ARG A C 1
ATOM 1961 O O . ARG A 1 244 ? -35.528 14.285 3.467 1.00 46.22 244 ARG A O 1
ATOM 1968 N N . LYS A 1 245 ? -35.339 15.722 1.707 1.00 37.38 245 LYS A N 1
ATOM 1969 C CA . LYS A 1 245 ? -36.706 16.214 1.683 1.00 37.38 245 LYS A CA 1
ATOM 1970 C C . LYS A 1 245 ? -37.559 14.961 1.739 1.00 37.38 245 LYS A C 1
ATOM 1972 O O . LYS A 1 245 ? -37.451 14.093 0.862 1.00 37.38 245 LYS A O 1
ATOM 1977 N N . ALA A 1 246 ? -38.339 14.834 2.810 1.00 40.00 246 ALA A N 1
ATOM 1978 C CA . ALA A 1 246 ? -39.514 13.993 2.760 1.00 40.00 246 ALA A CA 1
ATOM 1979 C C . ALA A 1 246 ? -40.177 14.317 1.418 1.00 40.00 246 ALA A C 1
ATOM 1981 O O . ALA A 1 246 ? -40.264 15.490 1.049 1.00 40.00 246 ALA A O 1
ATOM 1982 N N . LYS A 1 247 ? -40.503 13.299 0.618 1.00 43.28 247 LYS A N 1
ATOM 1983 C CA . LYS A 1 247 ? -41.208 13.523 -0.641 1.00 43.28 247 LYS A CA 1
ATOM 1984 C C . LYS A 1 247 ? -42.588 14.072 -0.292 1.00 43.28 247 LYS A C 1
ATOM 1986 O O . LYS A 1 247 ? -43.552 13.317 -0.234 1.00 43.28 247 LYS A O 1
ATOM 1991 N N . THR A 1 248 ? -42.678 15.379 -0.081 1.00 41.19 248 THR A N 1
ATOM 1992 C CA . THR A 1 248 ? -43.880 16.132 -0.389 1.00 41.19 248 THR A CA 1
ATOM 1993 C C . THR A 1 248 ? -44.209 15.760 -1.835 1.00 41.19 248 THR A C 1
ATOM 1995 O O . THR A 1 248 ? -43.301 15.810 -2.680 1.00 41.19 248 THR A O 1
ATOM 1998 N N . PRO A 1 249 ? -45.431 15.291 -2.139 1.00 47.88 249 PRO A N 1
ATOM 1999 C CA . PRO A 1 249 ? -45.848 15.085 -3.516 1.00 47.88 249 PRO A CA 1
ATOM 2000 C C . PRO A 1 249 ? -45.496 16.352 -4.290 1.00 47.88 249 PRO A C 1
ATOM 2002 O O . PRO A 1 249 ? -45.830 17.448 -3.840 1.00 47.88 249 PRO A O 1
ATOM 2005 N N . ALA A 1 250 ? -44.743 16.217 -5.386 1.00 57.84 250 ALA A N 1
ATOM 2006 C CA . ALA A 1 250 ? -44.437 17.368 -6.223 1.00 57.84 250 ALA A CA 1
ATOM 2007 C C . ALA A 1 250 ? -45.771 18.068 -6.552 1.00 57.84 250 ALA A C 1
ATOM 2009 O O . ALA A 1 250 ? -46.719 17.357 -6.907 1.00 57.84 250 ALA A O 1
ATOM 2010 N N . PRO A 1 251 ? -45.881 19.400 -6.384 1.00 64.56 251 PRO A N 1
ATOM 2011 C CA . PRO A 1 251 ? -47.107 20.111 -6.716 1.00 64.56 251 PRO A CA 1
ATOM 2012 C C . PRO A 1 251 ? -47.510 19.748 -8.146 1.00 64.56 251 PRO A C 1
ATOM 2014 O O . PRO A 1 251 ? -46.650 19.639 -9.030 1.00 64.56 251 PRO A O 1
ATOM 2017 N N . LYS A 1 252 ? -48.804 19.480 -8.358 1.00 67.12 252 LYS A N 1
ATOM 2018 C CA . LYS A 1 252 ? -49.321 19.210 -9.701 1.00 67.12 252 LYS A CA 1
ATOM 2019 C C . LYS A 1 252 ? -48.940 20.399 -10.581 1.00 67.12 252 LYS A C 1
ATOM 2021 O O . LYS A 1 252 ? -49.120 21.545 -10.186 1.00 67.12 252 LYS A O 1
ATOM 2026 N N . ILE A 1 253 ? -48.327 20.111 -11.720 1.00 73.19 253 ILE A N 1
ATOM 2027 C CA . ILE A 1 253 ? -47.832 21.141 -12.626 1.00 73.19 253 ILE A CA 1
ATOM 2028 C C . ILE A 1 253 ? -49.017 21.480 -13.502 1.00 73.19 253 ILE A C 1
ATOM 2030 O O . ILE A 1 253 ? -49.535 20.606 -14.195 1.00 73.19 253 ILE A O 1
ATOM 2034 N N . ASP A 1 254 ? -49.451 22.731 -13.436 1.00 74.56 254 ASP A N 1
ATOM 2035 C CA . ASP A 1 254 ? -50.489 23.207 -14.327 1.00 74.56 254 ASP A CA 1
ATOM 2036 C C . ASP A 1 254 ? -49.896 23.389 -15.735 1.00 74.56 254 ASP A C 1
ATOM 2038 O O . ASP A 1 254 ? -48.895 24.092 -15.941 1.00 74.56 254 ASP A O 1
ATOM 2042 N N . PHE A 1 255 ? -50.474 22.667 -16.692 1.00 72.88 255 PHE A N 1
ATOM 2043 C CA . PHE A 1 255 ? -50.118 22.721 -18.110 1.00 72.88 255 PHE A CA 1
ATOM 2044 C C . PHE A 1 255 ? -51.095 23.597 -18.909 1.00 72.88 255 PHE A C 1
ATOM 2046 O O . PHE A 1 255 ? -50.930 23.747 -20.120 1.00 72.88 255 PHE A O 1
ATOM 2053 N N . THR A 1 256 ? -52.104 24.179 -18.253 1.00 69.31 256 THR A N 1
ATOM 2054 C CA . THR A 1 256 ? -53.139 24.992 -18.894 1.00 69.31 256 THR A CA 1
ATOM 2055 C C . THR A 1 256 ? -52.514 26.246 -19.514 1.00 69.31 256 THR A C 1
ATOM 2057 O O . THR A 1 256 ? -51.797 26.991 -18.849 1.00 69.31 256 THR A O 1
ATOM 2060 N N . GLY A 1 257 ? -52.732 26.452 -20.817 1.00 67.75 257 GLY A N 1
ATOM 2061 C CA . GLY A 1 257 ? -52.211 27.603 -21.569 1.00 67.75 257 GLY A CA 1
ATOM 2062 C C . GLY A 1 257 ? -50.761 27.492 -22.065 1.00 67.75 257 GLY A C 1
ATOM 2063 O O . GLY A 1 257 ? -50.277 28.427 -22.695 1.00 67.75 257 GLY A O 1
ATOM 2064 N N . LYS A 1 258 ? -50.056 26.375 -21.827 1.00 77.38 258 LYS A N 1
ATOM 2065 C CA . LYS A 1 258 ? -48.696 26.165 -22.358 1.00 77.38 258 LYS A CA 1
ATOM 2066 C C . LYS A 1 258 ? -48.726 25.500 -23.729 1.00 77.38 258 LYS A C 1
ATOM 2068 O O . LYS A 1 258 ? -49.506 24.585 -23.974 1.00 77.38 258 LYS A O 1
ATOM 2073 N N . GLU A 1 259 ? -47.820 25.913 -24.608 1.00 81.69 259 GLU A N 1
ATOM 2074 C CA . GLU A 1 259 ? -47.620 25.248 -25.893 1.00 81.69 259 GLU A CA 1
ATOM 2075 C C . GLU A 1 259 ? -46.933 23.891 -25.719 1.00 81.69 259 GLU A C 1
ATOM 2077 O O . GLU A 1 259 ? -45.967 23.745 -24.961 1.00 81.69 259 GLU A O 1
ATOM 2082 N N . SER A 1 260 ? -47.404 22.889 -26.459 1.00 87.19 260 SER A N 1
ATOM 2083 C CA . SER A 1 260 ? -46.771 21.574 -26.473 1.00 87.19 260 SER A CA 1
ATOM 2084 C C . SER A 1 260 ? -45.487 21.585 -27.303 1.00 87.19 260 SER A C 1
ATOM 2086 O O . SER A 1 260 ? -45.485 22.005 -28.457 1.00 87.19 260 SER A O 1
ATOM 2088 N N . VAL A 1 261 ? -44.414 21.037 -26.737 1.00 86.69 261 VAL A N 1
ATOM 2089 C CA . VAL A 1 261 ? -43.095 20.864 -27.371 1.00 86.69 261 VAL A CA 1
ATOM 2090 C C . VAL A 1 261 ? -43.074 19.637 -28.292 1.00 86.69 261 VAL A C 1
ATOM 2092 O O . VAL A 1 261 ? -42.237 19.538 -29.174 1.00 86.69 261 VAL A O 1
ATOM 2095 N N . GLY A 1 262 ? -43.997 18.688 -28.133 1.00 88.00 262 GLY A N 1
ATOM 2096 C CA . GLY A 1 262 ? -44.108 17.541 -29.035 1.00 88.00 262 GLY A CA 1
ATOM 2097 C C . GLY A 1 262 ? -44.828 16.350 -28.416 1.00 88.00 262 GLY A C 1
ATOM 2098 O O . GLY A 1 262 ? -45.379 16.440 -27.315 1.00 88.00 262 GLY A O 1
ATOM 2099 N N . THR A 1 263 ? -44.805 15.225 -29.129 1.00 89.94 263 THR A N 1
ATOM 2100 C CA . THR A 1 263 ? -45.444 13.970 -28.714 1.00 89.94 263 THR A CA 1
ATOM 2101 C C . THR A 1 263 ? -44.488 13.114 -27.890 1.00 89.94 263 THR A C 1
ATOM 2103 O O . THR A 1 263 ? -43.306 12.979 -28.195 1.00 89.94 263 THR A O 1
ATOM 2106 N N . CYS A 1 264 ? -44.994 12.509 -26.819 1.00 88.56 264 CYS A N 1
ATOM 2107 C CA . CYS A 1 264 ? -44.210 11.678 -25.924 1.00 88.56 264 CYS A CA 1
ATOM 2108 C C . CYS A 1 264 ? -43.908 10.312 -26.549 1.00 88.56 264 CYS A C 1
ATOM 2110 O O . CYS A 1 264 ? -44.841 9.541 -26.781 1.00 88.56 264 CYS A O 1
ATOM 2112 N N . PRO A 1 265 ? -42.629 9.921 -26.672 1.00 86.44 265 PRO A N 1
ATOM 2113 C CA . PRO A 1 265 ? -42.254 8.659 -27.308 1.00 86.44 265 PRO A CA 1
ATOM 2114 C C . PRO A 1 265 ? -42.583 7.416 -26.471 1.00 86.44 265 PRO A C 1
ATOM 2116 O O . PRO A 1 265 ? -42.487 6.301 -26.963 1.00 86.44 265 PRO A O 1
ATOM 2119 N N . LYS A 1 266 ? -42.958 7.582 -25.193 1.00 85.25 266 LYS A N 1
ATOM 2120 C CA . LYS A 1 266 ? -43.330 6.460 -24.313 1.00 85.25 266 LYS A CA 1
ATOM 2121 C C . LYS A 1 266 ? -44.827 6.191 -24.227 1.00 85.25 266 LYS A C 1
ATOM 2123 O O . LYS A 1 266 ? -45.211 5.090 -23.860 1.00 85.25 266 LYS A O 1
ATOM 2128 N N . CYS A 1 267 ? -45.667 7.203 -24.435 1.00 84.88 267 CYS A N 1
ATOM 2129 C CA . CYS A 1 267 ? -47.105 7.076 -24.166 1.00 84.88 267 CYS A CA 1
ATOM 2130 C C . CYS A 1 267 ? -48.011 7.862 -25.121 1.00 84.88 267 CYS A C 1
ATOM 2132 O O . CYS A 1 267 ? -49.222 7.876 -24.912 1.00 84.88 267 CYS A O 1
ATOM 2134 N N . GLY A 1 268 ? -47.441 8.564 -26.106 1.00 83.25 268 GLY A N 1
ATOM 2135 C CA . GLY A 1 268 ? -48.183 9.359 -27.086 1.00 83.25 268 GLY A CA 1
ATOM 2136 C C . GLY A 1 268 ? -48.819 10.651 -26.556 1.00 83.25 268 GLY A C 1
ATOM 2137 O O . GLY A 1 268 ? -49.449 11.361 -27.325 1.00 83.25 268 GLY A O 1
ATOM 2138 N N . GLY A 1 269 ? -48.684 10.974 -25.264 1.00 86.88 269 GLY A N 1
ATOM 2139 C CA . GLY A 1 269 ? -49.204 12.228 -24.692 1.00 86.88 269 GLY A CA 1
ATOM 2140 C C . GLY A 1 269 ? -48.373 13.457 -25.072 1.00 86.88 269 GLY A C 1
ATOM 2141 O O . GLY A 1 269 ? -47.248 13.325 -25.545 1.00 86.88 269 GLY A O 1
ATOM 2142 N N . LYS A 1 270 ? -48.878 14.660 -24.811 1.00 89.25 270 LYS A N 1
ATOM 2143 C CA . LYS A 1 270 ? -48.158 15.916 -25.077 1.00 89.25 270 LYS A CA 1
ATOM 2144 C C . LYS A 1 270 ? -47.018 16.140 -24.078 1.00 89.25 270 LYS A C 1
ATOM 2146 O O . LYS A 1 270 ? -47.110 15.761 -22.905 1.00 89.25 270 LYS A O 1
ATOM 2151 N N . ILE A 1 271 ? -45.923 16.732 -24.550 1.00 89.50 271 ILE A N 1
ATOM 2152 C CA . ILE A 1 271 ? -44.779 17.159 -23.738 1.00 89.50 271 ILE A CA 1
ATOM 2153 C C . ILE A 1 271 ? -44.813 18.672 -23.571 1.00 89.50 271 ILE A C 1
ATOM 2155 O O . ILE A 1 271 ? -44.990 19.404 -24.541 1.00 89.50 271 ILE A O 1
ATOM 2159 N N . PHE A 1 272 ? -44.579 19.123 -22.344 1.00 89.62 272 PHE A N 1
ATOM 2160 C CA . PHE A 1 272 ? -44.575 20.527 -21.968 1.00 89.62 272 PHE A CA 1
ATOM 2161 C C . PHE A 1 272 ? -43.257 20.926 -21.319 1.00 89.62 272 PHE A C 1
ATOM 2163 O O . PHE A 1 272 ? -42.588 20.130 -20.652 1.00 89.62 272 PHE A O 1
ATOM 2170 N N . GLU A 1 273 ? -42.910 22.190 -21.509 1.00 87.69 273 GLU A N 1
ATOM 2171 C CA . GLU A 1 273 ? -41.738 22.813 -20.925 1.00 87.69 273 GLU A CA 1
ATOM 2172 C C . GLU A 1 273 ? -42.005 23.247 -19.475 1.00 87.69 273 GLU A C 1
ATOM 2174 O O . GLU A 1 273 ? -43.020 23.866 -19.147 1.00 87.69 273 GLU A O 1
ATOM 2179 N N . THR A 1 274 ? -41.073 22.913 -18.588 1.00 85.56 274 THR A N 1
ATOM 2180 C CA . THR A 1 274 ? -41.028 23.393 -17.200 1.00 85.56 274 THR A CA 1
ATOM 2181 C C . THR A 1 274 ? -39.690 24.074 -16.939 1.00 85.56 274 THR A C 1
ATOM 2183 O O . THR A 1 274 ? -38.817 24.063 -17.806 1.00 85.56 274 THR A O 1
ATOM 2186 N N . GLU A 1 275 ? -39.498 24.653 -15.755 1.00 83.00 275 GLU A N 1
ATOM 2187 C CA . GLU A 1 275 ? -38.279 25.399 -15.399 1.00 83.00 275 GLU A CA 1
ATOM 2188 C C . GLU A 1 275 ? -36.991 24.622 -15.702 1.00 83.00 275 GLU A C 1
ATOM 2190 O O . GLU A 1 275 ? -36.074 25.170 -16.298 1.00 83.00 275 GLU A O 1
ATOM 2195 N N . ASN A 1 276 ? -36.963 23.319 -15.400 1.00 83.62 276 ASN A N 1
ATOM 2196 C CA . ASN A 1 276 ? -35.743 22.504 -15.467 1.00 83.62 276 ASN A CA 1
ATOM 2197 C C . ASN A 1 276 ? -35.826 21.313 -16.441 1.00 83.62 276 ASN A C 1
ATOM 2199 O O . ASN A 1 276 ? -34.856 20.570 -16.612 1.00 83.62 276 ASN A O 1
ATOM 2203 N N . SER A 1 277 ? -36.988 21.056 -17.050 1.00 89.06 277 SER A N 1
ATOM 2204 C CA . SER A 1 277 ? -37.184 19.853 -17.873 1.00 89.06 277 SER A CA 1
ATOM 2205 C C . SER A 1 277 ? -38.377 19.930 -18.824 1.00 89.06 277 SER A C 1
ATOM 2207 O O . SER A 1 277 ? -39.342 20.643 -18.571 1.00 89.06 277 SER A O 1
ATOM 2209 N N . TYR A 1 278 ? -38.350 19.126 -19.878 1.00 90.12 278 TYR A N 1
ATOM 2210 C CA . TYR A 1 278 ? -39.510 18.801 -20.696 1.00 90.12 278 TYR A CA 1
ATOM 2211 C C . TYR A 1 278 ? -40.148 17.515 -20.162 1.00 90.12 278 TYR A C 1
ATOM 2213 O O . TYR A 1 278 ? -39.489 16.473 -20.049 1.00 90.12 278 TYR A O 1
ATOM 2221 N N . ILE A 1 279 ? -41.424 17.584 -19.789 1.00 89.81 279 ILE A N 1
ATOM 2222 C CA . ILE A 1 279 ? -42.148 16.486 -19.137 1.00 89.81 279 ILE A CA 1
ATOM 2223 C C . ILE A 1 279 ? -43.437 16.161 -19.878 1.00 89.81 279 ILE A C 1
ATOM 2225 O O . ILE A 1 279 ? -44.069 17.030 -20.469 1.00 89.81 279 ILE A O 1
ATOM 2229 N N . CYS A 1 280 ? -43.841 14.895 -19.832 1.00 89.38 280 CYS A N 1
ATOM 2230 C CA . CYS A 1 280 ? -45.118 14.475 -20.398 1.00 89.38 280 CYS A CA 1
ATOM 2231 C C . CYS A 1 280 ? -46.288 14.899 -19.496 1.00 89.38 280 CYS A C 1
ATOM 2233 O O . CYS A 1 280 ? -46.205 14.763 -18.276 1.00 89.38 280 CYS A O 1
ATOM 2235 N N . GLU A 1 281 ? -47.411 15.307 -20.082 1.00 86.31 281 GLU A N 1
ATOM 2236 C CA . GLU A 1 281 ? -48.663 15.614 -19.371 1.00 86.31 281 GLU A CA 1
ATOM 2237 C C . GLU A 1 281 ? -49.155 14.43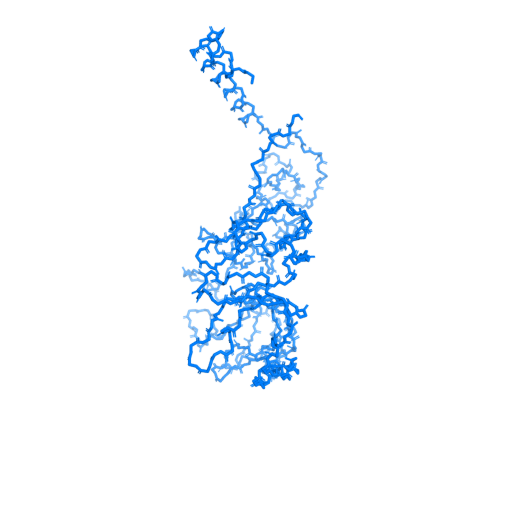6 -18.510 1.00 86.31 281 GLU A C 1
ATOM 2239 O O . GLU A 1 281 ? -49.594 14.599 -17.374 1.00 86.31 281 GLU A O 1
ATOM 2244 N N . ARG A 1 282 ? -48.968 13.202 -19.002 1.00 85.19 282 ARG A N 1
ATOM 2245 C CA . ARG A 1 282 ? -49.344 11.967 -18.299 1.00 85.19 282 ARG A CA 1
ATOM 2246 C C . ARG A 1 282 ? -48.343 11.575 -17.211 1.00 85.19 282 ARG A C 1
ATOM 2248 O O . ARG A 1 282 ? -48.529 10.546 -16.564 1.00 85.19 282 ARG A O 1
ATOM 2255 N N . SER A 1 283 ? -47.279 12.353 -16.988 1.00 82.50 283 SER A N 1
ATOM 2256 C CA . SER A 1 283 ? -46.315 12.104 -15.902 1.00 82.50 283 SER A CA 1
ATOM 2257 C C . SER A 1 283 ? -46.928 12.254 -14.510 1.00 82.50 283 SER A C 1
ATOM 2259 O O . SER A 1 283 ? -46.404 11.693 -13.552 1.00 82.50 283 SER A O 1
ATOM 2261 N N . GLN A 1 284 ? -48.062 12.953 -14.410 1.00 76.88 284 GLN A N 1
ATOM 2262 C CA . GLN A 1 284 ? -48.794 13.174 -13.162 1.00 76.88 284 GLN A CA 1
ATOM 2263 C C . GLN A 1 284 ? -50.064 12.318 -13.046 1.00 76.88 284 GLN A C 1
ATOM 2265 O O . GLN A 1 284 ? -50.888 12.554 -12.165 1.00 76.88 284 GLN A O 1
ATOM 2270 N N . SER A 1 285 ? -50.238 11.321 -13.926 1.00 76.69 285 SER A N 1
ATOM 2271 C CA . SER A 1 285 ? -51.400 10.427 -13.881 1.00 76.69 285 SER A CA 1
ATOM 2272 C C . SER A 1 285 ? -51.433 9.623 -12.569 1.00 76.69 285 SER A C 1
ATOM 2274 O O . SER A 1 285 ? -50.412 9.035 -12.202 1.00 76.69 285 SER A O 1
ATOM 2276 N N . PRO A 1 286 ? -52.589 9.544 -11.877 1.00 67.88 286 PRO A N 1
ATOM 2277 C CA . PRO A 1 286 ? -52.706 8.887 -10.572 1.00 67.88 286 PRO A CA 1
ATOM 2278 C C . PRO A 1 286 ? -52.624 7.355 -10.635 1.00 67.88 286 PRO A C 1
ATOM 2280 O O . PRO A 1 286 ? -52.326 6.730 -9.623 1.00 67.88 286 PRO A O 1
ATOM 2283 N N . ARG A 1 287 ? -52.882 6.738 -11.799 1.00 74.38 287 ARG A N 1
ATOM 2284 C CA . ARG A 1 287 ? -52.792 5.276 -11.980 1.00 74.38 287 ARG A CA 1
ATOM 2285 C C . ARG A 1 287 ? -51.407 4.840 -12.455 1.00 74.38 287 ARG A C 1
ATOM 2287 O O . ARG A 1 287 ? -50.691 4.149 -11.741 1.00 74.38 287 ARG A O 1
ATOM 2294 N N . THR A 1 288 ? -51.022 5.246 -13.663 1.00 77.62 288 THR A N 1
ATOM 2295 C CA . THR A 1 288 ? -49.757 4.843 -14.298 1.00 77.62 288 THR A CA 1
ATOM 2296 C C . THR A 1 288 ? -49.050 6.071 -14.876 1.00 77.62 288 THR A C 1
ATOM 2298 O O . THR A 1 288 ? -49.297 6.431 -16.032 1.00 77.62 288 THR A O 1
ATOM 2301 N N . PRO A 1 289 ? -48.190 6.748 -14.091 1.00 84.81 289 PRO A N 1
ATOM 2302 C CA . PRO A 1 289 ? -47.519 7.961 -14.538 1.00 84.81 289 PRO A CA 1
ATOM 2303 C C . PRO A 1 289 ? -46.473 7.662 -15.615 1.00 84.81 289 PRO A C 1
ATOM 2305 O O . PRO A 1 289 ? -45.622 6.777 -15.466 1.00 84.81 289 PRO A O 1
ATOM 2308 N N . CYS A 1 290 ? -46.497 8.440 -16.698 1.00 85.00 290 CYS A N 1
ATOM 2309 C CA . CYS A 1 290 ? -45.472 8.366 -17.732 1.00 85.00 290 CYS A CA 1
ATOM 2310 C C . CYS A 1 290 ? -44.113 8.821 -17.176 1.00 85.00 290 CYS A C 1
ATOM 2312 O O . CYS A 1 290 ? -43.955 9.946 -16.707 1.00 85.00 290 CYS A O 1
ATOM 2314 N N . LYS A 1 291 ? -43.097 7.957 -17.274 1.00 84.88 291 LYS A N 1
ATOM 2315 C CA . LYS A 1 291 ? -41.736 8.219 -16.768 1.00 84.88 291 LYS A CA 1
ATOM 2316 C C . LYS A 1 291 ? -40.833 8.938 -17.778 1.00 84.88 291 LYS A C 1
ATOM 2318 O O . LYS A 1 291 ? -39.611 8.892 -17.640 1.00 84.88 291 LYS A O 1
ATOM 2323 N N . PHE A 1 292 ? -41.391 9.519 -18.838 1.00 87.56 292 PHE A N 1
ATOM 2324 C CA . PHE A 1 292 ? -40.605 10.297 -19.791 1.00 87.56 292 PHE A CA 1
ATOM 2325 C C . PHE A 1 292 ? -40.283 11.678 -19.208 1.00 87.56 292 PHE A C 1
ATOM 2327 O O . PHE A 1 292 ? -41.185 12.417 -18.811 1.00 87.56 292 PHE A O 1
ATOM 2334 N N . ARG A 1 293 ? -38.992 12.009 -19.163 1.00 87.75 293 ARG A N 1
ATOM 2335 C CA . ARG A 1 293 ? -38.461 13.302 -18.734 1.00 87.75 293 ARG A CA 1
ATOM 2336 C C . ARG A 1 293 ? -37.186 13.571 -19.519 1.00 87.75 293 ARG A C 1
ATOM 2338 O O . ARG A 1 293 ? -36.290 12.730 -19.516 1.00 87.75 293 ARG A O 1
ATOM 2345 N N . LEU A 1 294 ? -37.104 14.749 -20.116 1.00 88.88 294 LEU A N 1
ATOM 2346 C CA . LEU A 1 294 ? -35.901 15.273 -20.746 1.00 88.88 294 LEU A CA 1
ATOM 2347 C C . LEU A 1 294 ? -35.434 16.484 -19.940 1.00 88.88 294 LEU A C 1
ATOM 2349 O O . LEU A 1 294 ? -36.195 17.430 -19.764 1.00 88.88 294 LEU A O 1
ATOM 2353 N N . SER A 1 295 ? -34.222 16.453 -19.396 1.00 88.69 295 SER A N 1
ATOM 2354 C CA . SER A 1 295 ? -33.671 17.615 -18.686 1.00 88.69 295 SER A CA 1
ATOM 2355 C C . SER A 1 295 ? -33.372 18.741 -19.671 1.00 88.69 295 SER A C 1
ATOM 2357 O O . SER A 1 295 ? -32.910 18.464 -20.776 1.00 88.69 295 SER A O 1
ATOM 2359 N N . LYS A 1 296 ? -33.601 19.994 -19.263 1.00 89.88 296 LYS A N 1
ATOM 2360 C CA . LYS A 1 296 ? -33.152 21.154 -20.042 1.00 89.88 296 LYS A CA 1
ATOM 2361 C C . LYS A 1 296 ? -31.638 21.250 -20.055 1.00 89.88 296 LYS A C 1
ATOM 2363 O O . LYS A 1 296 ? -31.083 21.497 -21.103 1.00 89.88 296 LYS A O 1
ATOM 2368 N N . THR A 1 297 ? -30.977 20.951 -18.944 1.00 89.19 297 THR A N 1
ATOM 2369 C CA . THR A 1 297 ? -29.514 20.928 -18.888 1.00 89.19 297 THR A CA 1
ATOM 2370 C C . THR A 1 297 ? -29.012 19.487 -18.917 1.00 89.19 297 THR A C 1
ATOM 2372 O O . THR A 1 297 ? -29.338 18.684 -18.035 1.00 89.19 297 THR A O 1
ATOM 2375 N N . ILE A 1 298 ? -28.208 19.139 -19.920 1.00 88.94 298 ILE A N 1
ATOM 2376 C CA . ILE A 1 298 ? -27.587 17.819 -20.074 1.00 88.94 298 ILE A CA 1
ATOM 2377 C C . ILE A 1 298 ? -26.074 18.005 -20.131 1.00 88.94 298 ILE A C 1
ATOM 2379 O O . ILE A 1 298 ? -25.557 18.657 -21.027 1.00 88.94 298 ILE A O 1
ATOM 2383 N N . LEU A 1 299 ? -25.354 17.414 -19.168 1.00 85.75 299 LEU A N 1
ATOM 2384 C CA . LEU A 1 299 ? -23.884 17.481 -19.074 1.00 85.75 299 LEU A CA 1
ATOM 2385 C C . LEU A 1 299 ? -23.318 18.910 -19.215 1.00 85.75 299 LEU A C 1
ATOM 2387 O O . LEU A 1 299 ? -22.294 19.117 -19.862 1.00 85.75 299 LEU A O 1
ATOM 2391 N N . GLY A 1 300 ? -23.989 19.878 -18.584 1.00 82.50 300 GLY A N 1
ATOM 2392 C CA . GLY A 1 300 ? -23.578 21.284 -18.555 1.00 82.50 300 GLY A CA 1
ATOM 2393 C C . GLY A 1 300 ? -24.058 22.129 -19.736 1.00 82.50 300 GLY A C 1
ATOM 2394 O O . GLY A 1 300 ? -23.820 23.328 -19.715 1.00 82.50 300 GLY A O 1
ATOM 2395 N N . LEU A 1 301 ? -24.742 21.535 -20.719 1.00 87.94 301 LEU A N 1
ATOM 2396 C CA . LEU A 1 301 ? -25.291 22.247 -21.871 1.00 87.94 301 LEU A CA 1
ATOM 2397 C C . LEU A 1 301 ? -26.815 22.365 -21.775 1.00 87.94 301 LEU A C 1
ATOM 2399 O O . LEU A 1 301 ? -27.494 21.368 -21.512 1.00 87.94 301 LEU A O 1
ATOM 2403 N N . ASP A 1 302 ? -27.342 23.563 -22.024 1.00 89.38 302 ASP A N 1
ATOM 2404 C CA . ASP A 1 302 ? -28.780 23.823 -22.075 1.00 89.38 302 ASP A CA 1
ATOM 2405 C C . ASP A 1 302 ? -29.363 23.475 -23.450 1.00 89.38 302 ASP A C 1
ATOM 2407 O O . ASP A 1 302 ? -28.878 23.900 -24.495 1.00 89.38 302 ASP A O 1
ATOM 2411 N N . ILE A 1 303 ? -30.425 22.675 -23.439 1.00 91.25 303 ILE A N 1
ATOM 2412 C CA . ILE A 1 303 ? -31.138 22.163 -24.601 1.00 91.25 303 ILE A CA 1
ATOM 2413 C C . ILE A 1 303 ? -32.344 23.074 -24.858 1.00 91.25 303 ILE A C 1
ATOM 2415 O O . ILE A 1 303 ? -33.335 22.999 -24.113 1.00 91.25 303 ILE A O 1
ATOM 2419 N N . PRO A 1 304 ? -32.299 23.924 -25.899 1.00 90.06 304 PRO A N 1
ATOM 2420 C CA . PRO A 1 304 ? -33.386 24.846 -26.203 1.00 90.06 304 PRO A CA 1
ATOM 2421 C C . PRO A 1 304 ? -34.633 24.100 -26.700 1.00 90.06 304 PRO A C 1
ATOM 2423 O O . PRO A 1 304 ? -3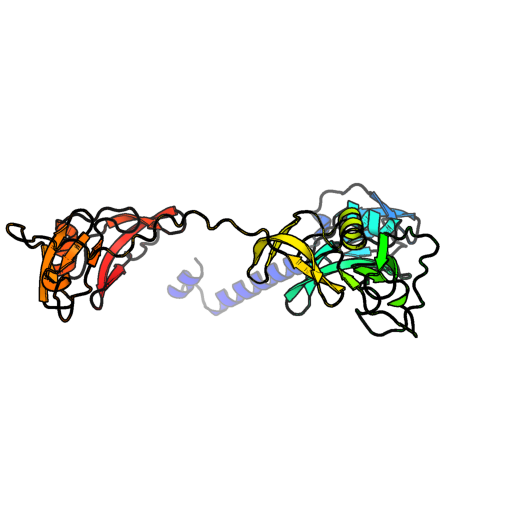4.554 22.957 -27.168 1.00 90.06 304 PRO A O 1
ATOM 2426 N N . LYS A 1 305 ? -35.794 24.765 -26.619 1.00 90.31 305 LYS A N 1
ATOM 2427 C CA . LYS A 1 305 ? -37.112 24.209 -26.990 1.00 90.31 305 LYS A CA 1
ATOM 2428 C C . LYS A 1 305 ? -37.115 23.622 -28.404 1.00 90.31 305 LYS A C 1
ATOM 2430 O O . LYS A 1 305 ? -37.681 22.554 -28.614 1.00 90.31 305 LYS A O 1
ATOM 2435 N N . GLU A 1 306 ? -36.426 24.271 -29.337 1.00 91.00 306 GLU A N 1
ATOM 2436 C CA . GLU A 1 306 ? -36.307 23.845 -30.737 1.00 91.00 306 GLU A CA 1
ATOM 2437 C C . GLU A 1 306 ? -35.578 22.502 -30.888 1.00 91.00 306 GLU A C 1
ATOM 2439 O O . GLU A 1 306 ? -36.012 21.625 -31.634 1.00 91.00 306 GLU A O 1
ATOM 2444 N N . GLN A 1 307 ? -34.495 22.293 -30.134 1.00 91.75 307 GLN A N 1
ATOM 2445 C CA . GLN A 1 307 ? -33.748 21.032 -30.165 1.00 91.75 307 GLN A CA 1
ATOM 2446 C C . GLN A 1 307 ? -34.533 19.918 -29.472 1.00 91.75 307 GLN A C 1
ATOM 2448 O O . GLN A 1 307 ? -34.560 18.787 -29.951 1.00 91.75 307 GLN A O 1
ATOM 2453 N N . ALA A 1 308 ? -35.250 20.236 -28.390 1.00 89.88 308 ALA A N 1
ATOM 2454 C CA . ALA A 1 308 ? -36.176 19.292 -27.772 1.00 89.88 308 ALA A CA 1
ATOM 2455 C C . ALA A 1 308 ? -37.316 18.898 -28.730 1.00 89.88 308 ALA A C 1
ATOM 2457 O O . ALA A 1 308 ? -37.644 17.718 -28.820 1.00 89.88 308 ALA A O 1
ATOM 2458 N N . GLN A 1 309 ? -37.873 19.850 -29.487 1.00 91.25 309 GLN A N 1
ATOM 2459 C CA . GLN A 1 309 ? -38.851 19.598 -30.551 1.00 91.25 309 GLN A CA 1
ATOM 2460 C C . GLN A 1 309 ? -38.292 18.643 -31.610 1.00 91.25 309 GLN A C 1
ATOM 2462 O O . GLN A 1 309 ? -38.898 17.602 -31.860 1.00 91.25 309 GLN A O 1
ATOM 2467 N N . LYS A 1 310 ? -37.112 18.943 -32.171 1.00 90.94 310 LYS A N 1
ATOM 2468 C CA . LYS A 1 310 ? -36.442 18.090 -33.169 1.00 90.94 310 LYS A CA 1
ATOM 2469 C C . LYS A 1 310 ? -36.169 16.681 -32.646 1.00 90.94 310 LYS A C 1
ATOM 2471 O O . LYS A 1 310 ? -36.447 15.703 -33.333 1.00 90.94 310 LYS A O 1
ATOM 2476 N N . LEU A 1 311 ? -35.707 16.552 -31.403 1.00 90.88 311 LEU A N 1
ATOM 2477 C CA . LEU A 1 311 ? -35.472 15.251 -30.778 1.00 90.88 311 LEU A CA 1
ATOM 2478 C C . LEU A 1 311 ? -36.753 14.411 -30.660 1.00 90.88 311 LEU A C 1
ATOM 2480 O O . LEU A 1 311 ? -36.692 13.188 -30.751 1.00 90.88 311 LEU A O 1
ATOM 2484 N N . LEU A 1 312 ? -37.904 15.053 -30.444 1.00 88.69 312 LEU A N 1
ATOM 2485 C CA . LEU A 1 312 ? -39.195 14.379 -30.301 1.00 88.69 312 LEU A CA 1
ATOM 2486 C C . LEU A 1 312 ? -39.852 14.039 -31.644 1.00 88.69 312 LEU A C 1
ATOM 2488 O O . LEU A 1 312 ? -40.565 13.041 -31.712 1.00 88.69 312 LEU A O 1
ATOM 2492 N N . THR A 1 313 ? -39.632 14.838 -32.691 1.00 88.25 313 THR A N 1
ATOM 2493 C CA . THR A 1 313 ? -40.229 14.620 -34.022 1.00 88.25 313 THR A CA 1
ATOM 2494 C C . THR A 1 313 ? -39.334 13.797 -34.943 1.00 88.25 313 THR A C 1
ATOM 2496 O O . THR A 1 313 ? -39.798 12.828 -35.535 1.00 88.25 313 THR A O 1
ATOM 2499 N N . ALA A 1 314 ? -38.053 14.152 -35.046 1.00 87.75 314 ALA A N 1
ATOM 2500 C CA . ALA A 1 314 ? -37.074 13.498 -35.913 1.00 87.75 314 ALA A CA 1
ATOM 2501 C C . ALA A 1 314 ? -36.288 12.384 -35.202 1.00 87.75 314 ALA A C 1
ATOM 2503 O O . ALA A 1 314 ? -35.527 11.659 -35.838 1.00 87.75 314 ALA A O 1
ATOM 2504 N N . GLY A 1 315 ? -36.425 12.252 -33.876 1.00 88.19 315 GLY A N 1
ATOM 2505 C CA . GLY A 1 315 ? -35.678 11.272 -33.081 1.00 88.19 315 GLY A CA 1
ATOM 2506 C C . GLY A 1 315 ? -34.203 11.634 -32.867 1.00 88.19 315 GLY A C 1
ATOM 2507 O O . GLY A 1 315 ? -33.483 10.871 -32.220 1.00 88.19 315 GLY A O 1
ATOM 2508 N N . LYS A 1 316 ? -33.746 12.784 -33.382 1.00 90.88 316 LYS A N 1
ATOM 2509 C CA . LYS A 1 316 ? -32.358 13.253 -33.305 1.00 90.88 316 LYS A CA 1
ATOM 2510 C C . LYS A 1 316 ? -32.289 14.788 -33.310 1.00 90.88 316 LYS A C 1
ATOM 2512 O O . LYS A 1 316 ? -33.094 15.432 -33.979 1.00 90.88 316 LYS A O 1
ATOM 2517 N N . THR A 1 317 ? -31.359 15.372 -32.554 1.00 93.12 317 THR A N 1
ATOM 2518 C CA . THR A 1 317 ? -31.055 16.819 -32.587 1.00 93.12 317 THR A CA 1
ATOM 2519 C C . THR A 1 317 ? -30.041 17.160 -33.672 1.00 93.12 317 THR A C 1
ATOM 2521 O O . THR A 1 317 ? -29.434 16.268 -34.264 1.00 93.12 317 THR A O 1
ATOM 2524 N N . ASP A 1 318 ? -29.784 18.454 -33.868 1.00 92.38 318 ASP A N 1
ATOM 2525 C CA . ASP A 1 318 ? -28.583 18.898 -34.577 1.00 92.38 318 ASP A CA 1
ATOM 2526 C C . ASP A 1 318 ? -27.317 18.590 -33.746 1.00 92.38 318 ASP A C 1
ATOM 2528 O O . ASP A 1 318 ? -27.398 18.096 -32.610 1.00 92.38 318 ASP A O 1
ATOM 2532 N N . LEU A 1 319 ? -26.136 18.851 -34.319 1.00 91.81 319 LEU A N 1
ATOM 2533 C CA . LEU A 1 319 ? -24.871 18.714 -33.600 1.00 91.81 319 LEU A CA 1
ATOM 2534 C C . LEU A 1 319 ? -24.804 19.790 -32.514 1.00 91.81 319 LEU A C 1
ATOM 2536 O O . LEU A 1 319 ? -24.835 20.980 -32.815 1.00 91.81 319 LEU A O 1
ATOM 2540 N N . LEU A 1 320 ? -24.720 19.361 -31.257 1.00 90.88 320 LEU A N 1
ATOM 2541 C CA . LEU A 1 320 ? -24.614 20.253 -30.112 1.00 90.88 320 LEU A CA 1
ATOM 2542 C C . LEU A 1 320 ? -23.187 20.217 -29.566 1.00 90.88 320 LEU A C 1
ATOM 2544 O O . LEU A 1 320 ? -22.665 19.151 -29.223 1.00 90.88 320 LEU A O 1
ATOM 2548 N N . ASP A 1 321 ? -22.574 21.394 -29.487 1.00 87.56 321 ASP A N 1
ATOM 2549 C CA . ASP A 1 321 ? -21.218 21.599 -28.990 1.00 87.56 321 ASP A CA 1
ATOM 2550 C C . ASP A 1 321 ? -21.224 22.006 -27.511 1.00 87.56 321 ASP A C 1
ATOM 2552 O O . ASP A 1 321 ? -22.126 22.697 -27.041 1.00 87.56 321 ASP A O 1
ATOM 2556 N N . GLY A 1 322 ? -20.184 21.614 -26.770 1.00 85.25 322 GLY A N 1
ATOM 2557 C CA . GLY A 1 322 ? -19.951 22.116 -25.409 1.00 85.25 322 GLY A CA 1
ATOM 2558 C C . GLY A 1 322 ? -20.423 21.210 -24.271 1.00 85.25 322 GLY A C 1
ATOM 2559 O O . GLY A 1 322 ? -20.405 21.630 -23.115 1.00 85.25 322 GLY A O 1
ATOM 2560 N N . PHE A 1 323 ? -20.774 19.950 -24.539 1.00 90.50 323 PHE A N 1
ATOM 2561 C CA . PHE A 1 323 ? -21.023 18.983 -23.467 1.00 90.50 323 PHE A CA 1
ATOM 2562 C C . PHE A 1 323 ? -19.752 18.693 -22.674 1.00 90.50 323 PHE A C 1
ATOM 2564 O O . PHE A 1 323 ? -18.699 18.440 -23.252 1.00 90.50 323 PHE A O 1
ATOM 2571 N N . ILE A 1 324 ? -19.843 18.625 -21.347 1.00 87.50 324 ILE A N 1
ATOM 2572 C CA . ILE A 1 324 ? -18.686 18.371 -20.485 1.00 87.50 324 ILE A CA 1
ATOM 2573 C C . ILE A 1 324 ? -18.678 16.907 -20.035 1.00 87.50 324 ILE A C 1
ATOM 2575 O O . ILE A 1 324 ? -19.579 16.415 -19.353 1.00 87.50 324 ILE A O 1
ATOM 2579 N N . SER A 1 325 ? -17.625 16.174 -20.402 1.00 86.94 325 SER A N 1
ATOM 2580 C CA . SER A 1 325 ? -17.439 14.782 -19.976 1.00 86.94 325 SER A CA 1
ATOM 2581 C C . SER A 1 325 ? -17.141 14.668 -18.476 1.00 86.94 325 SER A C 1
ATOM 2583 O O . SER A 1 325 ? -16.672 15.605 -17.837 1.00 86.94 325 SER A O 1
ATOM 2585 N N . LYS A 1 326 ? -17.272 13.461 -17.905 1.00 85.00 326 LYS A N 1
ATOM 2586 C CA . LYS A 1 326 ? -16.871 13.179 -16.506 1.00 85.00 326 LYS A CA 1
ATOM 2587 C C . LYS A 1 326 ? -15.406 13.525 -16.187 1.00 85.00 326 LYS A C 1
ATOM 2589 O O . LYS A 1 326 ? -15.049 13.611 -15.019 1.00 85.00 326 LYS A O 1
ATOM 2594 N N . ARG A 1 327 ? -14.554 13.664 -17.211 1.00 84.31 327 ARG A N 1
ATOM 2595 C CA . ARG A 1 327 ? -13.137 14.050 -17.099 1.00 84.31 327 ARG A CA 1
ATOM 2596 C C . ARG A 1 327 ? -12.908 15.553 -17.335 1.00 84.31 327 ARG A C 1
ATOM 2598 O O . ARG A 1 327 ? -11.765 15.955 -17.505 1.00 84.31 327 ARG A O 1
ATOM 2605 N N . GLY A 1 328 ? -13.974 16.353 -17.414 1.00 83.81 328 GLY A N 1
ATOM 2606 C CA . GLY A 1 328 ? -13.923 17.805 -17.602 1.00 83.81 328 GLY A CA 1
ATOM 2607 C C . GLY A 1 328 ? -13.632 18.274 -19.030 1.00 83.81 328 GLY A C 1
ATOM 2608 O O . GLY A 1 328 ? -13.494 19.468 -19.253 1.00 83.81 328 GLY A O 1
ATOM 2609 N N . ARG A 1 329 ? -13.523 17.367 -20.011 1.00 86.50 329 ARG A N 1
ATOM 2610 C CA . ARG A 1 329 ? -13.247 17.741 -21.410 1.00 86.50 329 ARG A CA 1
ATOM 2611 C C . ARG A 1 329 ? -14.543 18.049 -22.168 1.00 86.50 329 ARG A C 1
ATOM 2613 O O . ARG A 1 329 ? -15.446 17.205 -22.062 1.00 86.50 329 ARG A O 1
ATOM 2620 N N . PRO A 1 330 ? -14.614 19.163 -22.924 1.00 89.19 330 PRO A N 1
ATOM 2621 C CA . PRO A 1 330 ? -15.747 19.470 -23.785 1.00 89.19 330 PRO A CA 1
ATOM 2622 C C . PRO A 1 330 ? -15.797 18.515 -24.987 1.00 89.19 330 PRO A C 1
ATOM 2624 O O . PRO A 1 330 ? -14.755 18.061 -25.468 1.00 89.19 330 PRO A O 1
ATOM 2627 N N . PHE A 1 331 ? -16.997 18.192 -25.460 1.00 91.19 331 PHE A N 1
ATOM 2628 C CA . PHE A 1 331 ? -17.221 17.395 -26.662 1.00 91.19 331 PHE A CA 1
ATOM 2629 C C . PHE A 1 331 ? -18.521 17.792 -27.369 1.00 91.19 331 PHE A C 1
ATOM 2631 O O . PHE A 1 331 ? -19.417 18.383 -26.765 1.00 91.19 331 PHE A O 1
ATOM 2638 N N . SER A 1 332 ? -18.604 17.412 -28.640 1.00 91.31 332 SER A N 1
ATOM 2639 C CA . SER A 1 332 ? -19.748 17.644 -29.519 1.00 91.31 332 SER A CA 1
ATOM 2640 C C . SER A 1 332 ? -20.476 16.338 -29.800 1.00 91.31 332 SER A C 1
ATOM 2642 O O . SER A 1 332 ? -19.830 15.313 -30.045 1.00 91.31 332 SER A O 1
ATOM 2644 N N . ALA A 1 333 ? -21.804 16.351 -29.753 1.00 93.25 333 ALA A N 1
ATOM 2645 C CA . ALA A 1 333 ? -22.613 15.167 -30.021 1.00 93.25 333 ALA A CA 1
ATOM 2646 C C . ALA A 1 333 ? -24.029 15.530 -30.480 1.00 93.25 333 ALA A C 1
ATOM 2648 O O . ALA A 1 333 ? -24.561 16.584 -30.139 1.00 93.25 333 ALA A O 1
ATOM 2649 N N . TYR A 1 334 ? -24.654 14.618 -31.216 1.00 92.25 334 TYR A N 1
ATOM 2650 C CA . TYR A 1 334 ? -26.092 14.619 -31.453 1.00 92.25 334 TYR A CA 1
ATOM 2651 C C . TYR A 1 334 ? -26.780 13.919 -30.278 1.00 92.25 334 TYR A C 1
ATOM 2653 O O . TYR A 1 334 ? -26.308 12.883 -29.799 1.00 92.25 334 TYR A O 1
ATOM 2661 N N . LEU A 1 335 ? -27.916 14.436 -29.823 1.00 92.19 335 LEU A N 1
ATOM 2662 C CA . LEU A 1 335 ? -28.807 13.682 -28.949 1.00 92.19 335 LEU A CA 1
ATOM 2663 C C . LEU A 1 335 ? -29.719 12.830 -29.825 1.00 92.19 335 LEU A C 1
ATOM 2665 O O . LEU A 1 335 ? -30.332 13.346 -30.756 1.00 92.19 335 LEU A O 1
ATOM 2669 N N . LYS A 1 336 ? -29.820 11.536 -29.524 1.00 92.12 336 LYS A N 1
ATOM 2670 C CA . LYS A 1 336 ? -30.672 10.585 -30.246 1.00 92.12 336 LYS A CA 1
ATOM 2671 C C . LYS A 1 336 ? -31.626 9.902 -29.282 1.00 92.12 336 LYS A C 1
ATOM 2673 O O . LYS A 1 336 ? -31.255 9.568 -28.157 1.00 92.12 336 LYS A O 1
ATOM 2678 N N . LEU A 1 337 ? -32.857 9.694 -29.715 1.00 89.94 337 LEU A N 1
ATOM 2679 C CA . LEU A 1 337 ? -33.877 9.005 -28.950 1.00 89.94 337 LEU A CA 1
ATOM 2680 C C . LEU A 1 337 ? -33.918 7.515 -29.332 1.00 89.94 337 LEU A C 1
ATOM 2682 O O . LEU A 1 337 ? -34.253 7.172 -30.460 1.00 89.94 337 LEU A O 1
ATOM 2686 N N . GLU A 1 338 ? -33.624 6.629 -28.379 1.00 83.75 338 GLU A N 1
ATOM 2687 C CA . GLU A 1 338 ? -33.689 5.167 -28.533 1.00 83.75 338 GLU A CA 1
ATOM 2688 C C . GLU A 1 338 ? -34.513 4.571 -27.379 1.00 83.75 338 GLU A C 1
ATOM 2690 O O . GLU A 1 338 ? -34.246 4.843 -26.206 1.00 83.75 338 GLU A O 1
ATOM 2695 N N . ASP A 1 339 ? -35.571 3.814 -27.689 1.00 76.81 339 ASP A N 1
ATOM 2696 C CA . ASP A 1 339 ? -36.483 3.185 -26.712 1.00 76.81 339 ASP A CA 1
ATOM 2697 C C . ASP A 1 339 ? -37.020 4.140 -25.621 1.00 76.81 339 ASP A C 1
ATOM 2699 O O . ASP A 1 339 ? -37.164 3.810 -24.435 1.00 76.81 339 ASP A O 1
ATOM 2703 N N . GLY A 1 340 ? -37.287 5.392 -26.006 1.00 74.06 340 GLY A N 1
ATOM 2704 C CA . GLY A 1 340 ? -37.751 6.439 -25.094 1.00 74.06 340 GLY A CA 1
ATOM 2705 C C . GLY A 1 340 ? -36.694 6.907 -24.083 1.00 74.06 340 GLY A C 1
ATOM 2706 O O . GLY A 1 340 ? -37.051 7.507 -23.061 1.00 74.06 340 GLY A O 1
ATOM 2707 N N . LYS A 1 341 ? -35.410 6.629 -24.327 1.00 82.50 341 LYS A N 1
ATOM 2708 C CA . LYS A 1 341 ? -34.256 7.194 -23.618 1.00 82.50 341 LYS A CA 1
ATOM 2709 C C . LYS A 1 341 ? -33.445 8.059 -24.577 1.00 82.50 341 LYS A C 1
ATOM 2711 O O . LYS A 1 341 ? -33.352 7.766 -25.760 1.00 82.50 341 LYS A O 1
ATOM 2716 N N . VAL A 1 342 ? -32.856 9.125 -24.049 1.00 88.94 342 VAL A N 1
ATOM 2717 C CA . VAL A 1 342 ? -31.988 10.013 -24.826 1.00 88.94 342 VAL A CA 1
ATOM 2718 C C . VAL A 1 342 ? -30.542 9.571 -24.641 1.00 88.94 342 VAL A C 1
ATOM 2720 O O . VAL A 1 342 ? -30.041 9.544 -23.515 1.00 88.94 342 VAL A O 1
ATOM 2723 N N . GLY A 1 343 ? -29.912 9.171 -25.740 1.00 89.38 343 GLY A N 1
ATOM 2724 C CA . GLY A 1 343 ? -28.505 8.808 -25.849 1.00 89.38 343 GLY A CA 1
ATOM 2725 C C . GLY A 1 343 ? -27.708 9.848 -26.637 1.00 89.38 343 GLY A C 1
ATOM 2726 O O . GLY A 1 343 ? -28.262 10.821 -27.147 1.00 89.38 343 GLY A O 1
ATOM 2727 N N . PHE A 1 344 ? -26.399 9.623 -26.726 1.00 91.88 344 PHE A N 1
ATOM 2728 C CA . PHE A 1 344 ? -25.484 10.435 -27.524 1.00 91.88 344 PHE A CA 1
ATOM 2729 C C . PHE A 1 344 ? -25.047 9.658 -28.759 1.00 91.88 344 PHE A C 1
ATOM 2731 O O . PHE A 1 344 ? -24.603 8.515 -28.646 1.00 91.88 344 PHE A O 1
ATOM 2738 N N . GLU A 1 345 ? -25.111 10.305 -29.912 1.00 90.88 345 GLU A N 1
ATOM 2739 C CA . GLU A 1 345 ? -24.506 9.845 -31.152 1.00 90.88 345 GLU A CA 1
ATOM 2740 C C . GLU A 1 345 ? -23.391 10.827 -31.521 1.00 90.88 345 GLU A C 1
ATOM 2742 O O . GLU A 1 345 ? -23.598 12.039 -31.557 1.00 90.88 345 GLU A O 1
ATOM 2747 N N . PHE A 1 346 ? -22.182 10.321 -31.741 1.00 90.94 346 PHE A N 1
ATOM 2748 C CA . PHE A 1 346 ? -21.022 11.157 -32.037 1.00 90.94 346 PHE A CA 1
ATOM 2749 C C . PHE A 1 346 ? -20.810 11.228 -33.550 1.00 90.94 346 PHE A C 1
ATOM 2751 O O . PHE A 1 346 ? -20.968 10.199 -34.210 1.00 90.94 346 PHE A O 1
ATOM 2758 N N . PRO A 1 347 ? -20.432 12.393 -34.107 1.00 86.00 347 PRO A N 1
ATOM 2759 C CA . PRO A 1 347 ? -20.028 12.464 -35.505 1.00 86.00 347 PRO A CA 1
ATOM 2760 C C . PRO A 1 347 ? -18.842 11.525 -35.759 1.00 86.00 347 PRO A C 1
ATOM 2762 O O . PRO A 1 347 ? -17.992 11.323 -34.881 1.00 86.00 347 PRO A O 1
ATOM 2765 N N . GLU A 1 348 ? -18.777 10.953 -36.962 1.00 81.19 348 GLU A N 1
ATOM 2766 C CA . GLU A 1 348 ? -17.615 10.172 -37.374 1.00 81.19 348 GLU A CA 1
ATOM 2767 C C . GLU A 1 348 ? -16.363 11.045 -37.276 1.00 81.19 348 GLU A C 1
ATOM 2769 O O . GLU A 1 348 ? -16.352 12.209 -37.681 1.00 81.19 348 GLU A O 1
ATOM 2774 N N . LYS A 1 349 ? -15.300 10.494 -36.686 1.00 67.25 349 LYS A N 1
ATOM 2775 C CA . LYS A 1 349 ? -14.025 11.198 -36.586 1.00 67.25 349 LYS A CA 1
ATOM 2776 C C . LYS A 1 349 ? -13.464 11.344 -37.995 1.00 67.25 349 LYS A C 1
ATOM 2778 O O . LYS A 1 349 ? -12.830 10.416 -38.491 1.00 67.25 349 LYS A O 1
ATOM 2783 N N . THR A 1 350 ? -13.641 12.504 -38.617 1.00 50.66 350 THR A N 1
ATOM 2784 C CA . THR A 1 350 ? -12.787 12.901 -39.732 1.00 50.66 350 THR A CA 1
ATOM 2785 C C . THR A 1 350 ? -11.352 12.868 -39.221 1.00 50.66 350 THR A C 1
ATOM 2787 O O . THR A 1 350 ? -10.992 13.552 -38.258 1.00 50.66 350 THR A O 1
ATOM 2790 N N . ALA A 1 351 ? -10.545 11.973 -39.793 1.00 45.31 351 ALA A N 1
ATOM 2791 C CA . ALA A 1 351 ? -9.117 11.951 -39.543 1.00 45.31 351 ALA A CA 1
ATOM 2792 C C . ALA A 1 351 ? -8.600 13.364 -39.829 1.00 45.31 351 ALA A C 1
ATOM 2794 O O . ALA A 1 351 ? -8.803 13.879 -40.927 1.00 45.31 351 ALA A O 1
ATOM 2795 N N . ARG A 1 352 ? -8.018 14.016 -38.815 1.00 43.94 352 ARG A N 1
ATOM 2796 C CA . ARG A 1 352 ? -7.324 15.291 -39.004 1.00 43.94 352 ARG A CA 1
ATOM 2797 C C . ARG A 1 352 ? -6.339 15.108 -40.162 1.00 43.94 352 ARG A C 1
ATOM 2799 O O . ARG A 1 352 ? -5.511 14.198 -40.087 1.00 43.94 352 ARG A O 1
ATOM 2806 N N . ALA A 1 353 ? -6.521 15.910 -41.210 1.00 37.06 353 ALA A N 1
ATOM 2807 C CA . ALA A 1 353 ? -5.585 16.046 -42.318 1.00 37.06 353 ALA A CA 1
ATOM 2808 C C . ALA A 1 353 ? -4.234 16.573 -41.823 1.00 37.06 353 ALA A C 1
ATOM 2810 O O . ALA A 1 353 ? -4.241 17.340 -40.826 1.00 37.06 353 ALA A O 1
#

Radius of gyration: 34.52 Å; chains: 1; bounding box: 90×52×89 Å

Secondary structure (DSSP, 8-state):
-HHHHHHTTSS-HHHHHHHHHHHHHHHHHHHHT--GGGGS--PPPEEE-TTT-PEEEE-SSEEEES-TT---EEESEETTEEPPHHHHHHHHHHSEEEEEEEEE-TTS-EEEEEEEE-TTS-EEEE--TTSS-S-------TTS---EE-TTTS-EEEEETTEEEEGGGSSTT-----EEESEETTEE--HHHHHHHHHHSB---EEEEE-TTS-EEEEEEEE-TTSSEEEE---------------PPPPPPP-TTPPEEEE-TTTS-EEEE-SSEEEEGGGG-SSS----EEESEETTEE--HHHHHHHHHTSEEEEEEEEEPTTS-EEEEEEEEETTEEEEEPPP-----

pLDDT: mean 84.4, std 13.1, range [36.41, 96.31]

Sequence (353 aa):
FRLREIEHRKLTRDAFMRDIRELTNDIVGKAKHFHPDEHMPDSEPFGQCPKCGSPITERFKSFTCTNEECAFTIWKTIAGRLLSRDEFETLVRDKQVGPLGGFRSRKGKRFNAMLKLSDEFKTEFDFGPNGQENGVAKPDFSSQEPLGTCPKCGGRVFEFGMSYICENSVGPNKTCDFRSGKVILQRPIECEQMQKLLATGRTDLLERFISRKGRPFKAFLVLTDKKDVGFEFEKREPKPKGERKAKTPAPKIDFTGKESVGTCPKCGGKIFETENSYICERSQSPRTPCKFRLSKTILGLDIPKEQAQKLLTAGKTDLLDGFISKRGRPFSAYLKLEDGKVGFEFPEKTARA